Protein AF-A0A962H6H9-F1 (afdb_monomer_lite)

Structure (mmCIF, N/CA/C/O backbone):
data_AF-A0A962H6H9-F1
#
_entry.id   AF-A0A962H6H9-F1
#
loop_
_atom_site.group_PDB
_atom_site.id
_atom_site.type_symbol
_atom_site.label_atom_id
_atom_site.label_alt_id
_atom_site.label_comp_id
_atom_site.label_asym_id
_atom_site.label_entity_id
_atom_site.label_seq_id
_atom_site.pdbx_PDB_ins_code
_atom_site.Cartn_x
_atom_site.Cartn_y
_atom_site.Cartn_z
_atom_site.occupancy
_atom_site.B_iso_or_equiv
_atom_site.auth_seq_id
_atom_site.auth_comp_id
_atom_site.auth_asym_id
_atom_site.auth_atom_id
_atom_site.pdbx_PDB_model_num
ATOM 1 N N . MET A 1 1 ? 36.827 -5.526 18.824 1.00 41.12 1 MET A N 1
ATOM 2 C CA . MET A 1 1 ? 35.607 -5.622 19.657 1.00 41.12 1 MET A CA 1
ATOM 3 C C . MET A 1 1 ? 34.416 -5.767 18.723 1.00 41.12 1 MET A C 1
ATOM 5 O O . MET A 1 1 ? 34.138 -4.833 17.983 1.00 41.12 1 MET A O 1
ATOM 9 N N . ASN A 1 2 ? 33.770 -6.935 18.687 1.00 37.44 2 ASN A N 1
ATOM 10 C CA . ASN A 1 2 ? 32.548 -7.120 17.900 1.00 37.44 2 ASN A CA 1
ATOM 11 C C . ASN A 1 2 ? 31.399 -6.401 18.613 1.00 37.44 2 ASN A C 1
ATOM 13 O O . ASN A 1 2 ? 31.092 -6.732 19.757 1.00 37.44 2 ASN A O 1
ATOM 17 N N . LYS A 1 3 ? 30.784 -5.408 17.956 1.00 34.75 3 LYS A N 1
ATOM 18 C CA . LYS A 1 3 ? 29.517 -4.837 18.429 1.00 34.75 3 LYS A CA 1
ATOM 19 C C . LYS A 1 3 ? 28.479 -5.967 18.500 1.00 34.75 3 LYS A C 1
ATOM 21 O O . LYS A 1 3 ? 28.419 -6.765 17.560 1.00 34.75 3 LYS A O 1
ATOM 26 N N . PRO A 1 4 ? 27.675 -6.057 19.574 1.00 39.84 4 PRO A N 1
ATOM 27 C CA . PRO A 1 4 ? 26.575 -7.008 19.622 1.00 39.84 4 PRO A CA 1
ATOM 28 C C . PRO A 1 4 ? 25.653 -6.739 18.428 1.00 39.84 4 PRO A C 1
ATOM 30 O O . PRO A 1 4 ? 25.222 -5.607 18.212 1.00 39.84 4 PRO A O 1
ATOM 33 N N . ARG A 1 5 ? 25.396 -7.771 17.615 1.00 37.84 5 ARG A N 1
ATOM 34 C CA . ARG A 1 5 ? 24.345 -7.725 16.596 1.00 37.84 5 ARG A CA 1
ATOM 35 C C . ARG A 1 5 ? 23.021 -7.615 17.343 1.00 37.84 5 ARG A C 1
ATOM 37 O O . ARG A 1 5 ? 22.571 -8.596 17.928 1.00 37.84 5 ARG A O 1
ATOM 44 N N . THR A 1 6 ? 22.433 -6.425 17.355 1.00 42.34 6 THR A N 1
ATOM 45 C CA . THR A 1 6 ? 21.065 -6.220 17.827 1.00 42.34 6 THR A CA 1
ATOM 46 C C . THR A 1 6 ? 20.146 -7.074 16.962 1.00 42.34 6 THR A C 1
ATOM 48 O O . THR A 1 6 ? 19.973 -6.804 15.776 1.00 42.34 6 THR A O 1
ATOM 51 N N . VAL A 1 7 ? 19.606 -8.146 17.538 1.00 44.72 7 VAL A N 1
ATOM 52 C CA . VAL A 1 7 ? 18.543 -8.928 16.910 1.00 44.72 7 VAL A CA 1
ATOM 53 C C . VAL A 1 7 ? 17.276 -8.097 17.049 1.00 44.72 7 VAL A C 1
ATOM 55 O O . VAL A 1 7 ? 16.686 -8.034 18.125 1.00 44.72 7 VAL A O 1
ATOM 58 N N . ILE A 1 8 ? 16.902 -7.389 15.986 1.00 53.84 8 ILE A N 1
ATOM 59 C CA . ILE A 1 8 ? 15.641 -6.654 15.947 1.00 53.84 8 ILE A CA 1
ATOM 60 C C . ILE A 1 8 ? 14.535 -7.697 15.776 1.00 53.84 8 ILE A C 1
ATOM 62 O O . ILE A 1 8 ? 14.449 -8.352 14.737 1.00 53.84 8 ILE A O 1
ATOM 66 N N . ALA A 1 9 ? 13.724 -7.894 16.815 1.00 58.50 9 ALA A N 1
ATOM 67 C CA . ALA A 1 9 ? 12.546 -8.744 16.725 1.00 58.50 9 ALA A CA 1
ATOM 68 C C . ALA A 1 9 ? 11.571 -8.134 15.705 1.00 58.50 9 ALA A C 1
ATOM 70 O O . ALA A 1 9 ? 11.173 -6.978 15.842 1.00 58.50 9 ALA A O 1
ATOM 71 N N . LEU A 1 10 ? 11.207 -8.898 14.672 1.00 66.31 10 LEU A N 1
ATOM 72 C CA . LEU A 1 10 ? 10.166 -8.488 13.729 1.00 66.31 10 LEU A CA 1
ATOM 73 C C . LEU A 1 10 ? 8.827 -8.394 14.470 1.00 66.31 10 LEU A C 1
ATOM 75 O O . LEU A 1 10 ? 8.504 -9.245 15.301 1.00 66.31 10 LEU A O 1
ATOM 79 N N . SER A 1 11 ? 8.038 -7.366 14.164 1.00 74.81 11 SER A N 1
ATOM 80 C CA . SER A 1 11 ? 6.719 -7.191 14.759 1.00 74.81 11 SER A CA 1
ATOM 81 C C . SER A 1 11 ? 5.774 -8.298 14.269 1.00 74.81 11 SER A C 1
ATOM 83 O O . SER A 1 11 ? 5.767 -8.662 13.089 1.00 74.81 11 SER A O 1
ATOM 85 N N . ALA A 1 12 ? 4.960 -8.845 15.179 1.00 80.38 12 ALA A N 1
ATOM 86 C CA . ALA A 1 12 ? 3.945 -9.849 14.842 1.00 80.38 12 ALA A CA 1
ATOM 87 C C . ALA A 1 12 ? 3.019 -9.429 13.675 1.00 80.38 12 ALA A C 1
ATOM 89 O O . ALA A 1 12 ? 2.711 -10.282 12.840 1.00 80.38 12 ALA A O 1
ATOM 90 N N . PRO A 1 13 ? 2.626 -8.144 13.535 1.00 81.62 13 PRO A N 1
ATOM 91 C CA . PRO A 1 13 ? 1.792 -7.701 12.419 1.00 81.62 13 PRO A CA 1
ATOM 92 C C . PRO A 1 13 ? 2.484 -7.817 11.062 1.00 81.62 13 PRO A C 1
ATOM 94 O O . PRO A 1 13 ? 1.856 -8.230 10.089 1.00 81.62 13 PRO A O 1
ATOM 97 N N . ALA A 1 14 ? 3.776 -7.489 10.989 1.00 82.06 14 ALA A N 1
ATOM 98 C CA . ALA A 1 14 ? 4.536 -7.592 9.748 1.00 82.06 14 ALA A CA 1
ATOM 99 C C . ALA A 1 14 ? 4.748 -9.049 9.335 1.00 82.06 14 ALA A C 1
ATOM 101 O O . ALA A 1 14 ? 4.589 -9.381 8.163 1.00 82.06 14 ALA A O 1
ATOM 102 N N . LEU A 1 15 ? 5.033 -9.926 10.303 1.00 84.69 15 LEU A N 1
ATOM 103 C CA . LEU A 1 15 ? 5.119 -11.369 10.072 1.00 84.69 15 LEU A CA 1
ATOM 104 C C . LEU A 1 15 ? 3.793 -11.921 9.540 1.00 84.69 15 LEU A C 1
ATOM 106 O O . LEU A 1 15 ? 3.779 -12.569 8.498 1.00 84.69 15 LEU A O 1
ATOM 110 N N . ALA A 1 16 ? 2.673 -11.596 10.191 1.00 86.44 16 ALA A N 1
ATOM 111 C CA . ALA A 1 16 ? 1.353 -12.044 9.756 1.00 86.44 16 ALA A CA 1
ATOM 112 C C . ALA A 1 16 ? 1.000 -11.541 8.345 1.00 86.44 16 ALA A C 1
ATOM 114 O O . ALA A 1 16 ? 0.460 -12.297 7.535 1.00 86.44 16 ALA A O 1
ATOM 115 N N . TYR A 1 17 ? 1.329 -10.285 8.024 1.00 88.56 17 TYR A N 1
ATOM 116 C CA . TYR A 1 17 ? 1.079 -9.723 6.696 1.00 88.56 17 TYR A CA 1
ATOM 117 C C . TYR A 1 17 ? 1.971 -10.364 5.622 1.00 88.56 17 TYR A C 1
ATOM 119 O O . TYR A 1 17 ? 1.494 -10.717 4.544 1.00 88.56 17 TYR A O 1
ATOM 127 N N . ALA A 1 18 ? 3.255 -10.579 5.915 1.00 88.06 18 ALA A N 1
ATOM 128 C CA . ALA A 1 18 ? 4.177 -11.254 5.006 1.00 88.06 18 ALA A CA 1
ATOM 129 C C . ALA A 1 18 ? 3.784 -12.718 4.768 1.00 88.06 18 ALA A C 1
ATOM 131 O O . ALA A 1 18 ? 3.828 -13.187 3.629 1.00 88.06 18 ALA A O 1
ATOM 132 N N . GLU A 1 19 ? 3.349 -13.434 5.808 1.00 88.62 19 GLU A N 1
ATOM 133 C CA . GLU A 1 19 ? 2.796 -14.782 5.675 1.00 88.62 19 GLU A CA 1
ATOM 134 C C . GLU A 1 19 ? 1.533 -14.790 4.817 1.00 88.62 19 GLU A C 1
ATOM 136 O O . GLU A 1 19 ? 1.392 -15.649 3.948 1.00 88.62 19 GLU A O 1
ATOM 141 N N . PHE A 1 20 ? 0.627 -13.828 5.023 1.00 91.06 20 PHE A N 1
ATOM 142 C CA . PHE A 1 20 ? -0.560 -13.682 4.187 1.00 91.06 20 PHE A CA 1
ATOM 143 C C . PHE A 1 20 ? -0.177 -13.521 2.711 1.00 91.06 20 PHE A C 1
ATOM 145 O O . PHE A 1 20 ? -0.675 -14.276 1.875 1.00 91.06 20 PHE A O 1
ATOM 152 N N . LEU A 1 21 ? 0.732 -12.595 2.388 1.00 90.81 21 LEU A N 1
ATOM 153 C CA . LEU A 1 21 ? 1.195 -12.394 1.013 1.00 90.81 21 LEU A CA 1
ATOM 154 C C . LEU A 1 21 ? 1.839 -13.665 0.451 1.00 90.81 21 LEU A C 1
ATOM 156 O O . LEU A 1 21 ? 1.499 -14.082 -0.649 1.00 90.81 21 LEU A O 1
ATOM 160 N N . SER A 1 22 ? 2.701 -14.322 1.227 1.00 89.00 22 SER A N 1
ATOM 161 C CA . SER A 1 22 ? 3.421 -15.526 0.791 1.00 89.00 22 SER A CA 1
ATOM 162 C C . SER A 1 22 ? 2.492 -16.705 0.496 1.00 89.00 22 SER A C 1
ATOM 164 O O . SER A 1 22 ? 2.802 -17.525 -0.357 1.00 89.00 22 SER A O 1
ATOM 166 N N . ARG A 1 23 ? 1.352 -16.806 1.193 1.00 90.56 23 ARG A N 1
ATOM 167 C CA . ARG A 1 23 ? 0.353 -17.866 0.964 1.00 90.56 23 ARG A CA 1
ATOM 168 C C . ARG A 1 23 ? -0.585 -17.574 -0.207 1.00 90.56 23 ARG A C 1
ATOM 170 O O . ARG A 1 23 ? -1.200 -18.502 -0.721 1.00 90.56 23 ARG A O 1
ATOM 177 N N . ASN A 1 24 ? -0.770 -16.302 -0.559 1.00 91.19 24 ASN A N 1
ATOM 178 C CA . ASN A 1 24 ? -1.792 -15.877 -1.521 1.00 91.19 24 ASN A CA 1
ATOM 179 C C . ASN A 1 24 ? -1.221 -15.403 -2.858 1.00 91.19 24 ASN A C 1
ATOM 181 O O . ASN A 1 24 ? -1.968 -15.351 -3.836 1.00 91.19 24 ASN A O 1
ATOM 185 N N . LEU A 1 25 ? 0.065 -15.063 -2.916 1.00 89.50 25 LEU A N 1
ATOM 186 C CA . LEU A 1 25 ? 0.797 -14.868 -4.161 1.00 89.50 25 LEU A CA 1
ATOM 187 C C . LEU A 1 25 ? 1.286 -16.228 -4.689 1.00 89.50 25 LEU A C 1
ATOM 189 O O . LEU A 1 25 ? 1.482 -17.164 -3.921 1.00 89.50 25 LEU A O 1
ATOM 193 N N . ASP A 1 26 ? 1.394 -16.353 -6.008 1.00 86.56 26 ASP A N 1
ATOM 194 C CA . ASP A 1 26 ? 1.841 -17.580 -6.686 1.00 86.56 26 ASP A CA 1
ATOM 195 C C . ASP A 1 26 ? 3.376 -17.651 -6.790 1.00 86.56 26 ASP A C 1
ATOM 197 O O . ASP A 1 26 ? 4.090 -16.763 -6.313 1.00 86.56 26 ASP A O 1
ATOM 201 N N . GLU A 1 27 ? 3.895 -18.709 -7.422 1.00 81.50 27 GLU A N 1
ATOM 202 C CA . GLU A 1 27 ? 5.335 -18.926 -7.592 1.00 81.50 27 GLU A CA 1
ATOM 203 C C . GLU A 1 27 ? 6.064 -17.816 -8.365 1.00 81.50 27 GLU A C 1
ATOM 205 O O . GLU A 1 27 ? 7.293 -17.757 -8.307 1.00 81.50 27 GLU A O 1
ATOM 210 N N . HIS A 1 28 ? 5.343 -16.914 -9.042 1.00 82.50 28 HIS A N 1
ATOM 211 C CA . HIS A 1 28 ? 5.921 -15.782 -9.766 1.00 82.50 28 HIS A CA 1
ATOM 212 C C . HIS A 1 28 ? 6.231 -14.584 -8.864 1.00 82.50 28 HIS A C 1
ATOM 214 O O . HIS A 1 28 ? 6.833 -13.611 -9.318 1.00 82.50 28 HIS A O 1
ATOM 220 N N . CYS A 1 29 ? 5.881 -14.646 -7.580 1.00 84.69 29 CYS A N 1
ATOM 221 C CA . CYS A 1 29 ? 6.170 -13.604 -6.605 1.00 84.69 29 CYS A CA 1
ATOM 222 C C . CYS A 1 29 ? 7.101 -14.114 -5.500 1.00 84.69 29 CYS A C 1
ATOM 224 O O . CYS A 1 29 ? 6.902 -15.182 -4.927 1.00 84.69 29 CYS A O 1
ATOM 226 N N . ARG A 1 30 ? 8.088 -13.302 -5.116 1.00 86.50 30 ARG A N 1
ATOM 227 C CA . ARG A 1 30 ? 8.903 -13.523 -3.914 1.00 86.50 30 ARG A CA 1
ATOM 228 C C . ARG A 1 30 ? 8.632 -12.433 -2.895 1.00 86.50 30 ARG A C 1
ATOM 230 O O . ARG A 1 30 ? 8.843 -11.258 -3.183 1.00 86.50 30 ARG A O 1
ATOM 237 N N . VAL A 1 31 ? 8.215 -12.839 -1.701 1.00 86.94 31 VAL A N 1
ATOM 238 C CA . VAL A 1 31 ? 7.987 -11.952 -0.555 1.00 86.94 31 VAL A CA 1
ATOM 239 C C . VAL A 1 31 ? 9.238 -11.929 0.316 1.00 86.94 31 VAL A C 1
ATOM 241 O O . VAL A 1 31 ? 9.765 -12.980 0.682 1.00 86.94 31 VAL A O 1
ATOM 244 N N . ARG A 1 32 ? 9.725 -10.736 0.658 1.00 85.62 32 ARG A N 1
ATOM 245 C CA . ARG A 1 32 ? 10.859 -10.554 1.570 1.00 85.62 32 ARG A CA 1
ATOM 246 C C . ARG A 1 32 ? 10.546 -9.530 2.640 1.00 85.62 32 ARG A C 1
ATOM 248 O O . ARG A 1 32 ? 10.145 -8.417 2.329 1.00 85.62 32 ARG A O 1
ATOM 255 N N . LEU A 1 33 ? 10.790 -9.921 3.884 1.00 82.62 33 LEU A N 1
ATOM 256 C CA . LEU A 1 33 ? 10.805 -9.029 5.035 1.00 82.62 33 LEU A CA 1
ATOM 257 C C . LEU A 1 33 ? 12.184 -8.385 5.138 1.00 82.62 33 LEU A C 1
ATOM 259 O O . LEU A 1 33 ? 13.184 -9.095 5.259 1.00 82.62 33 LEU A O 1
ATOM 263 N N . ASN A 1 34 ? 12.226 -7.061 5.136 1.00 78.12 34 ASN A N 1
ATOM 264 C CA . ASN A 1 34 ? 13.421 -6.310 5.471 1.00 78.12 34 ASN A CA 1
ATOM 265 C C . ASN A 1 34 ? 13.329 -5.849 6.925 1.00 78.12 34 ASN A C 1
ATOM 267 O O . ASN A 1 34 ? 12.329 -5.273 7.355 1.00 78.12 34 ASN A O 1
ATOM 271 N N . SER A 1 35 ? 14.374 -6.136 7.705 1.00 61.47 35 SER A N 1
ATOM 272 C CA . SER A 1 35 ? 14.472 -5.589 9.056 1.00 61.47 35 SER A CA 1
ATOM 273 C C . SER A 1 35 ? 14.564 -4.066 8.977 1.00 61.47 35 SER A C 1
ATOM 275 O O . SER A 1 35 ? 15.321 -3.563 8.142 1.00 61.47 35 SER A O 1
ATOM 277 N N . PRO A 1 36 ? 13.857 -3.340 9.857 1.00 60.22 36 PRO A N 1
ATOM 278 C CA . PRO A 1 36 ? 13.992 -1.898 9.911 1.00 60.22 36 PRO A CA 1
ATOM 279 C C . PRO A 1 36 ? 15.442 -1.503 10.166 1.00 60.22 36 PRO A C 1
ATOM 281 O O . PRO A 1 36 ? 16.174 -2.175 10.904 1.00 60.22 36 PRO A O 1
ATOM 284 N N . GLY A 1 37 ? 15.846 -0.378 9.577 1.00 56.62 37 GLY A N 1
ATOM 285 C CA . GLY A 1 37 ? 17.065 0.303 9.994 1.00 56.62 37 GLY A CA 1
ATOM 286 C C . GLY A 1 37 ? 17.008 0.661 11.489 1.00 56.62 37 GLY A C 1
ATOM 287 O O . GLY A 1 37 ? 15.926 0.700 12.078 1.00 56.62 37 GLY A O 1
ATOM 288 N N . PRO A 1 38 ? 18.156 0.955 12.123 1.00 48.81 38 PRO A N 1
ATOM 289 C CA . PRO A 1 38 ? 18.230 1.247 13.560 1.00 48.81 38 PRO A CA 1
ATOM 290 C C . PRO A 1 38 ? 17.306 2.391 14.024 1.00 48.81 38 PRO A C 1
ATOM 292 O O . PRO A 1 38 ? 16.915 2.399 15.187 1.00 48.81 38 PRO A O 1
ATOM 295 N N . ASP A 1 39 ? 16.899 3.285 13.116 1.00 53.91 39 ASP A N 1
ATOM 296 C CA . ASP A 1 39 ? 16.030 4.439 13.391 1.00 53.91 39 ASP A CA 1
ATOM 297 C C . ASP A 1 39 ? 14.559 4.239 12.953 1.00 53.91 39 ASP A C 1
ATOM 299 O O . ASP A 1 39 ? 13.752 5.160 13.053 1.00 53.91 39 ASP A O 1
ATOM 303 N N . GLN A 1 40 ? 14.186 3.051 12.456 1.00 56.69 40 GLN A N 1
ATOM 304 C CA . GLN A 1 40 ? 12.859 2.761 11.880 1.00 56.69 40 GLN A CA 1
ATOM 305 C C . GLN A 1 40 ? 12.112 1.641 12.619 1.00 56.69 40 GLN A C 1
ATOM 307 O O . GLN A 1 40 ? 11.292 0.949 12.028 1.00 56.69 40 GLN A O 1
ATOM 312 N N . ALA A 1 41 ? 12.374 1.449 13.915 1.00 52.72 41 ALA A N 1
ATOM 313 C CA . ALA A 1 41 ? 11.899 0.296 14.695 1.00 52.72 41 ALA A CA 1
ATOM 314 C C . ALA A 1 41 ? 10.374 0.025 14.648 1.00 52.72 41 ALA A C 1
ATOM 316 O O . ALA A 1 41 ? 9.946 -1.077 14.985 1.00 52.72 41 ALA A O 1
ATOM 317 N N . GLU A 1 42 ? 9.558 0.995 14.225 1.00 59.62 42 GLU A N 1
ATOM 318 C CA . GLU A 1 42 ? 8.097 0.875 14.119 1.00 59.62 42 GLU A CA 1
ATOM 319 C C . GLU A 1 42 ? 7.566 0.550 12.711 1.00 59.62 42 GLU A C 1
ATOM 321 O O . GLU A 1 42 ? 6.371 0.278 12.569 1.00 59.62 42 GLU A O 1
ATOM 326 N N . VAL A 1 43 ? 8.416 0.571 11.678 1.00 64.81 43 VAL A N 1
ATOM 327 C CA . VAL A 1 43 ? 8.021 0.338 10.281 1.00 64.81 43 VAL A CA 1
ATOM 328 C C . VAL A 1 43 ? 8.786 -0.857 9.740 1.00 64.81 43 VAL A C 1
ATOM 330 O O . VAL A 1 43 ? 10.009 -0.852 9.720 1.00 64.81 43 VAL A O 1
ATOM 333 N N . ILE A 1 44 ? 8.076 -1.898 9.315 1.00 76.06 44 ILE A N 1
ATOM 334 C CA . ILE A 1 44 ? 8.701 -3.070 8.692 1.00 76.06 44 ILE A CA 1
ATOM 335 C C . ILE A 1 44 ? 8.319 -3.111 7.227 1.00 76.06 44 ILE A C 1
ATOM 337 O O . ILE A 1 44 ? 7.131 -3.135 6.896 1.00 76.06 44 ILE A O 1
ATOM 341 N N . ASP A 1 45 ? 9.336 -3.177 6.378 1.00 80.56 45 ASP A N 1
ATOM 342 C CA . ASP A 1 45 ? 9.152 -3.185 4.939 1.00 80.56 45 ASP A CA 1
ATOM 343 C C . ASP A 1 45 ? 9.049 -4.621 4.429 1.00 80.56 45 ASP A C 1
ATOM 345 O O . ASP A 1 45 ? 9.875 -5.490 4.729 1.00 80.56 45 ASP A O 1
ATOM 349 N N . ILE A 1 46 ? 8.012 -4.876 3.640 1.00 78.06 46 ILE A N 1
ATOM 350 C CA . ILE A 1 46 ? 7.834 -6.114 2.894 1.00 78.06 46 ILE A CA 1
ATOM 351 C C . ILE A 1 46 ? 7.937 -5.777 1.418 1.00 78.06 46 ILE A C 1
ATOM 353 O O . ILE A 1 46 ? 7.107 -5.043 0.881 1.00 78.06 46 ILE A O 1
ATOM 357 N N . HIS A 1 47 ? 8.923 -6.347 0.742 1.00 83.81 47 HIS A N 1
ATOM 358 C CA . HIS A 1 47 ? 9.059 -6.195 -0.698 1.00 83.81 47 HIS A CA 1
ATOM 359 C C . HIS A 1 47 ? 8.570 -7.442 -1.407 1.00 83.81 47 HIS A C 1
ATOM 361 O O . HIS A 1 47 ? 8.859 -8.573 -1.006 1.00 83.81 47 HIS A O 1
ATOM 367 N N . VAL A 1 48 ? 7.833 -7.212 -2.484 1.00 78.06 48 VAL A N 1
ATOM 368 C CA . VAL A 1 48 ? 7.371 -8.247 -3.396 1.00 78.06 48 VAL A CA 1
ATOM 369 C C . VAL A 1 48 ? 8.114 -8.039 -4.702 1.00 78.06 48 VAL A C 1
ATOM 371 O O . VAL A 1 48 ? 8.021 -6.964 -5.292 1.00 78.06 48 VAL A O 1
ATOM 374 N N . ALA A 1 49 ? 8.863 -9.043 -5.139 1.00 79.94 49 ALA A N 1
ATOM 375 C CA . ALA A 1 49 ? 9.598 -9.032 -6.401 1.00 79.94 49 ALA A CA 1
ATOM 376 C C . ALA A 1 49 ? 9.087 -10.131 -7.335 1.00 79.94 49 ALA A C 1
ATOM 378 O O . ALA A 1 49 ? 8.562 -11.142 -6.863 1.00 79.94 49 ALA A O 1
ATOM 379 N N . SER A 1 50 ? 9.282 -9.959 -8.643 1.00 76.44 50 SER A N 1
ATOM 380 C CA . SER A 1 50 ? 9.085 -11.060 -9.594 1.00 76.44 50 SER A CA 1
ATOM 381 C C . SER A 1 50 ? 10.094 -12.182 -9.312 1.00 76.44 50 SER A C 1
ATOM 383 O O . SER A 1 50 ? 11.281 -11.927 -9.101 1.00 76.44 50 SER A O 1
ATOM 385 N N . ALA A 1 51 ? 9.627 -13.429 -9.266 1.00 70.06 51 ALA A N 1
ATOM 386 C CA . ALA A 1 51 ? 10.420 -14.584 -8.850 1.00 70.06 51 ALA A CA 1
ATOM 387 C C . ALA A 1 51 ? 11.523 -14.978 -9.836 1.00 70.06 51 ALA A C 1
ATOM 389 O O . ALA A 1 51 ? 12.471 -15.663 -9.440 1.00 70.06 51 ALA A O 1
ATOM 390 N N . GLU A 1 52 ? 11.408 -14.541 -11.089 1.00 64.38 52 GLU A N 1
ATOM 391 C CA . GLU A 1 52 ? 12.391 -14.794 -12.145 1.00 64.38 52 GLU A CA 1
ATOM 392 C C . GLU A 1 52 ? 13.644 -13.923 -12.010 1.00 64.38 52 GLU A C 1
ATOM 394 O O . GLU A 1 52 ? 14.646 -14.170 -12.680 1.00 64.38 52 GLU A O 1
ATOM 399 N N . VAL A 1 53 ? 13.612 -12.912 -11.135 1.00 64.62 53 VAL A N 1
ATOM 400 C CA . VAL A 1 53 ? 14.661 -11.900 -11.054 1.00 64.62 53 VAL A CA 1
ATOM 401 C C . VAL A 1 53 ? 15.248 -11.803 -9.650 1.00 64.62 53 VAL A C 1
ATOM 403 O O . VAL A 1 53 ? 14.645 -12.218 -8.655 1.00 64.62 53 VAL A O 1
ATOM 406 N N . ASP A 1 54 ? 16.475 -11.286 -9.564 1.00 64.31 54 ASP A N 1
ATOM 407 C CA . ASP A 1 54 ? 17.067 -10.974 -8.272 1.00 64.31 54 ASP A CA 1
ATOM 408 C C . ASP A 1 54 ? 16.170 -9.978 -7.525 1.00 64.31 54 ASP A C 1
ATOM 410 O O . ASP A 1 54 ? 15.561 -9.073 -8.079 1.00 64.31 54 ASP A O 1
ATOM 414 N N . SER A 1 55 ? 16.115 -10.158 -6.223 1.00 66.19 55 SER A N 1
ATOM 415 C CA . SER A 1 55 ? 15.429 -9.354 -5.216 1.00 66.19 55 SER A CA 1
ATOM 416 C C . SER A 1 55 ? 15.863 -7.895 -5.081 1.00 66.19 55 SER A C 1
ATOM 418 O O . SER A 1 55 ? 15.469 -7.226 -4.120 1.00 66.19 55 SER A O 1
ATOM 420 N N . SER A 1 56 ? 16.701 -7.415 -5.994 1.00 71.31 56 SER A N 1
ATOM 421 C CA . SER A 1 56 ? 17.165 -6.038 -6.008 1.00 71.31 56 SER A CA 1
ATOM 422 C C . SER A 1 56 ? 15.976 -5.072 -6.146 1.00 71.31 56 SER A C 1
ATOM 424 O O . SER A 1 56 ? 14.985 -5.416 -6.800 1.00 71.31 56 SER A O 1
ATOM 426 N N . PRO A 1 57 ? 16.062 -3.851 -5.589 1.00 72.19 57 PRO A N 1
ATOM 427 C CA . PRO A 1 57 ? 14.970 -2.873 -5.622 1.00 72.19 57 PRO A CA 1
ATOM 428 C C . PRO A 1 57 ? 14.389 -2.589 -7.008 1.00 72.19 57 PRO A C 1
ATOM 430 O O . PRO A 1 57 ? 13.187 -2.381 -7.137 1.00 72.19 57 PRO A O 1
ATOM 433 N N . GLN A 1 58 ? 15.208 -2.688 -8.059 1.00 70.75 58 GLN A N 1
ATOM 434 C CA . GLN A 1 58 ? 14.785 -2.545 -9.456 1.00 70.75 58 GLN A CA 1
ATOM 435 C C . GLN A 1 58 ? 13.866 -3.660 -9.998 1.00 70.75 58 GLN A C 1
ATOM 437 O O . GLN A 1 58 ? 13.545 -3.665 -11.187 1.00 70.75 58 GLN A O 1
ATOM 442 N N . HIS A 1 59 ? 13.510 -4.650 -9.180 1.00 76.69 59 HIS A N 1
ATOM 443 C CA . HIS A 1 59 ? 12.634 -5.769 -9.543 1.00 76.69 59 HIS A CA 1
ATOM 444 C C . HIS A 1 59 ? 11.429 -5.892 -8.611 1.00 76.69 59 HIS A C 1
ATOM 446 O O . HIS A 1 59 ? 10.638 -6.832 -8.725 1.00 76.69 59 HIS A O 1
ATOM 452 N N . TRP A 1 60 ? 11.274 -4.944 -7.687 1.00 84.50 60 TRP A N 1
ATOM 453 C CA . TRP A 1 60 ? 10.118 -4.893 -6.812 1.00 84.50 60 TRP A CA 1
ATOM 454 C C . TRP A 1 60 ? 8.870 -4.508 -7.601 1.00 84.50 60 TRP A C 1
ATOM 456 O O . TRP A 1 60 ? 8.791 -3.443 -8.209 1.00 84.50 60 TRP A O 1
ATOM 466 N N . VAL A 1 61 ? 7.870 -5.376 -7.539 1.00 85.62 61 VAL A N 1
ATOM 467 C CA . VAL A 1 61 ? 6.524 -5.134 -8.064 1.00 85.62 61 VAL A CA 1
ATOM 468 C C . VAL A 1 61 ? 5.635 -4.473 -7.016 1.00 85.62 61 VAL A C 1
ATOM 470 O O . VAL A 1 61 ? 4.673 -3.788 -7.364 1.00 85.62 61 VAL A O 1
ATOM 473 N N . GLY A 1 62 ? 5.985 -4.617 -5.734 1.00 89.31 62 GLY A N 1
ATOM 474 C CA . GLY A 1 62 ? 5.287 -3.994 -4.621 1.00 89.31 62 GLY A CA 1
ATOM 475 C C . GLY A 1 62 ? 6.167 -3.774 -3.400 1.00 89.31 62 GLY A C 1
ATOM 476 O O . GLY A 1 62 ? 7.139 -4.493 -3.173 1.00 89.31 62 GLY A O 1
ATOM 477 N N . THR A 1 63 ? 5.793 -2.780 -2.603 1.00 90.50 63 THR A N 1
ATOM 478 C CA . THR A 1 63 ? 6.367 -2.514 -1.286 1.00 90.50 63 THR A CA 1
ATOM 479 C C . THR A 1 63 ? 5.244 -2.269 -0.284 1.00 90.50 63 THR A C 1
ATOM 481 O O . THR A 1 63 ? 4.273 -1.569 -0.589 1.00 90.50 63 THR A O 1
ATOM 484 N N . VAL A 1 64 ? 5.357 -2.863 0.900 1.00 91.06 64 VAL A N 1
ATOM 485 C CA . VAL A 1 64 ? 4.406 -2.713 2.001 1.00 91.06 64 VAL A CA 1
ATOM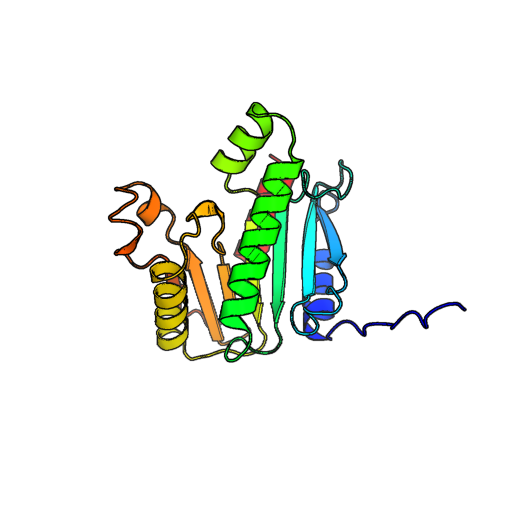 486 C C . VAL A 1 64 ? 5.152 -2.211 3.219 1.00 91.06 64 VAL A C 1
ATOM 488 O O . VAL A 1 64 ? 6.030 -2.903 3.715 1.00 91.06 64 VAL A O 1
ATOM 491 N N . HIS A 1 65 ? 4.774 -1.044 3.721 1.00 91.06 65 HIS A N 1
ATOM 492 C CA . HIS A 1 65 ? 5.254 -0.538 5.001 1.00 91.06 65 HIS A CA 1
ATOM 493 C C . HIS A 1 65 ? 4.222 -0.928 6.054 1.00 91.06 65 HIS A C 1
ATOM 495 O O . HIS A 1 65 ? 3.058 -0.528 5.964 1.00 91.06 65 HIS A O 1
ATOM 501 N N . VAL A 1 66 ? 4.624 -1.756 7.015 1.00 88.81 66 VAL A N 1
ATOM 502 C CA . VAL A 1 66 ? 3.751 -2.255 8.080 1.00 88.81 66 VAL A CA 1
ATOM 503 C C . VAL A 1 66 ? 4.012 -1.486 9.364 1.00 88.81 66 VAL A C 1
ATOM 505 O O . VAL A 1 66 ? 5.119 -1.519 9.896 1.00 88.81 66 VAL A O 1
ATOM 508 N N . CYS A 1 67 ? 2.963 -0.855 9.886 1.00 87.94 67 CYS A N 1
ATOM 509 C CA . CYS A 1 67 ? 2.961 -0.151 11.163 1.00 87.94 67 CYS A CA 1
ATOM 510 C C . CYS A 1 67 ? 1.992 -0.822 12.147 1.00 87.94 67 CYS A C 1
ATOM 512 O O . CYS A 1 67 ? 0.967 -1.381 11.760 1.00 87.94 67 CYS A O 1
ATOM 514 N N . SER A 1 68 ? 2.255 -0.736 13.448 1.00 83.81 68 SER A N 1
ATOM 515 C CA . SER A 1 68 ? 1.278 -1.151 14.469 1.00 83.81 68 SER A CA 1
ATOM 516 C C . SER A 1 68 ? 0.128 -0.137 14.598 1.00 83.81 68 SER A C 1
ATOM 518 O O . SER A 1 68 ? -1.046 -0.512 14.652 1.00 83.81 68 SER A O 1
ATOM 520 N N . ALA A 1 69 ? 0.451 1.160 14.588 1.00 87.12 69 ALA A N 1
ATOM 521 C CA . ALA A 1 69 ? -0.511 2.251 14.716 1.00 87.12 69 ALA A CA 1
ATOM 522 C C . ALA A 1 69 ? -0.138 3.464 13.847 1.00 87.12 69 ALA A C 1
ATOM 524 O O . ALA A 1 69 ? 0.970 3.987 13.941 1.00 87.12 69 ALA A O 1
ATOM 525 N N . LEU A 1 70 ? -1.078 3.972 13.039 1.00 86.25 70 LEU A N 1
ATOM 526 C CA . LEU A 1 70 ? -0.814 5.135 12.171 1.00 86.25 70 LEU A CA 1
ATOM 527 C C . LEU A 1 70 ? -0.754 6.477 12.906 1.00 86.25 70 LEU A C 1
ATOM 529 O O . LEU A 1 70 ? -0.158 7.413 12.389 1.00 86.25 70 LEU A O 1
ATOM 533 N N . SER A 1 71 ? -1.367 6.613 14.082 1.00 82.75 71 SER A N 1
ATOM 534 C CA . SER A 1 71 ? -1.520 7.916 14.748 1.00 82.75 71 SER A CA 1
ATOM 535 C C . SER A 1 71 ? -0.191 8.619 15.054 1.00 82.75 71 SER A C 1
ATOM 537 O O . SER A 1 71 ? -0.126 9.841 14.943 1.00 82.75 71 SER A O 1
ATOM 539 N N . ALA A 1 72 ? 0.856 7.867 15.404 1.00 74.75 72 ALA A N 1
ATOM 540 C CA . ALA A 1 72 ? 2.203 8.393 15.646 1.00 74.75 72 ALA A CA 1
ATOM 541 C C . ALA A 1 72 ? 3.149 8.190 14.448 1.00 74.75 72 ALA A C 1
ATOM 543 O O . ALA A 1 72 ? 4.027 9.017 14.206 1.00 74.75 72 ALA A O 1
ATOM 544 N N . ALA A 1 73 ? 2.943 7.123 13.669 1.00 82.62 73 ALA A N 1
ATOM 545 C CA . ALA A 1 73 ? 3.872 6.699 12.626 1.00 82.62 73 ALA A CA 1
ATOM 546 C C . ALA A 1 73 ? 3.530 7.207 11.215 1.00 82.62 73 ALA A C 1
ATOM 548 O O . ALA A 1 73 ? 4.312 6.969 10.299 1.00 82.62 73 ALA A O 1
ATOM 549 N N . LEU A 1 74 ? 2.407 7.912 11.002 1.00 88.19 74 LEU A N 1
ATOM 550 C CA . LEU A 1 74 ? 1.951 8.282 9.654 1.00 88.19 74 LEU A CA 1
ATOM 551 C C . LEU A 1 74 ? 3.000 9.067 8.858 1.00 88.19 74 LEU A C 1
ATOM 553 O O . LEU A 1 74 ? 3.423 8.605 7.805 1.00 88.19 74 LEU A O 1
ATOM 557 N N . SER A 1 75 ? 3.426 10.240 9.335 1.00 87.25 75 SER A N 1
ATOM 558 C CA . SER A 1 75 ? 4.385 11.073 8.591 1.00 87.25 75 SER A CA 1
ATOM 559 C C . SER A 1 75 ? 5.730 10.364 8.361 1.00 87.25 75 SER A C 1
ATOM 561 O O . SER A 1 75 ? 6.196 10.374 7.220 1.00 87.25 75 SER A O 1
ATOM 563 N N . PRO A 1 76 ? 6.346 9.711 9.371 1.00 85.19 76 PRO A N 1
ATOM 564 C CA . PRO A 1 76 ? 7.534 8.886 9.149 1.00 85.19 76 PRO A CA 1
ATOM 565 C C . PRO A 1 76 ? 7.326 7.779 8.107 1.00 85.19 76 PRO A C 1
ATOM 567 O O . PRO A 1 76 ? 8.166 7.614 7.225 1.00 85.19 76 PRO A O 1
ATOM 570 N N . ALA A 1 77 ? 6.203 7.059 8.157 1.00 86.31 77 ALA A N 1
ATOM 571 C CA . ALA A 1 77 ? 5.919 5.962 7.236 1.00 86.31 77 ALA A CA 1
ATOM 572 C C . ALA A 1 77 ? 5.678 6.452 5.800 1.00 86.31 77 ALA A C 1
ATOM 574 O O . ALA A 1 77 ? 6.195 5.858 4.856 1.00 86.31 77 ALA A O 1
ATOM 575 N N . LEU A 1 78 ? 4.950 7.561 5.617 1.00 88.88 78 LEU A N 1
ATOM 576 C CA . LEU A 1 78 ? 4.740 8.173 4.300 1.00 88.88 78 LEU A CA 1
ATOM 577 C C . LEU A 1 78 ? 6.060 8.636 3.671 1.00 88.88 78 LEU A C 1
ATOM 579 O O . LEU A 1 78 ? 6.263 8.440 2.471 1.00 88.88 78 LEU A O 1
ATOM 583 N N . ARG A 1 79 ? 6.964 9.211 4.474 1.00 86.62 79 ARG A N 1
ATOM 584 C CA . ARG A 1 79 ? 8.291 9.637 4.017 1.00 86.62 79 ARG A CA 1
ATOM 585 C C . ARG A 1 79 ? 9.171 8.448 3.650 1.00 86.62 79 ARG A C 1
ATOM 587 O O . ARG A 1 79 ? 9.716 8.422 2.552 1.00 86.62 79 ARG A O 1
ATOM 594 N N . SER A 1 80 ? 9.244 7.454 4.532 1.00 83.81 80 SER A N 1
ATOM 595 C CA . SER A 1 80 ? 10.008 6.222 4.322 1.00 83.81 80 SER A CA 1
ATOM 596 C C . SER A 1 80 ? 9.574 5.503 3.036 1.00 83.81 80 SER A C 1
ATOM 598 O O . SER A 1 80 ? 10.408 5.144 2.209 1.00 83.81 80 SER A O 1
ATOM 600 N N . LEU A 1 81 ? 8.266 5.406 2.785 1.00 85.62 81 LEU A N 1
ATOM 601 C CA . LEU A 1 81 ? 7.716 4.825 1.557 1.00 85.62 81 LEU A CA 1
ATOM 602 C C . LEU A 1 81 ? 8.092 5.626 0.297 1.00 85.62 81 LEU A C 1
ATOM 604 O O . LEU A 1 81 ? 8.411 5.053 -0.753 1.00 85.62 81 LEU A O 1
ATOM 608 N N . ALA A 1 82 ? 8.061 6.958 0.387 1.00 84.06 82 ALA A N 1
ATOM 609 C CA . ALA A 1 82 ? 8.449 7.840 -0.709 1.00 84.06 82 ALA A CA 1
ATOM 610 C C . ALA A 1 82 ? 9.954 7.755 -1.021 1.00 84.06 82 ALA A C 1
ATOM 612 O O . ALA A 1 82 ? 10.339 7.795 -2.193 1.00 84.06 82 ALA A O 1
ATOM 613 N N . GLU A 1 83 ? 10.792 7.623 0.008 1.00 83.44 83 GLU A N 1
ATOM 614 C CA . GLU A 1 83 ? 12.238 7.404 -0.099 1.00 83.44 83 GLU A CA 1
ATOM 615 C C . GLU A 1 83 ? 12.542 6.041 -0.725 1.00 83.44 83 GLU A C 1
ATOM 617 O O . GLU A 1 83 ? 13.205 5.996 -1.759 1.00 83.44 83 GLU A O 1
ATOM 622 N N . ALA A 1 84 ? 11.947 4.957 -0.218 1.00 80.00 84 ALA A N 1
ATOM 623 C CA . ALA A 1 84 ? 12.109 3.613 -0.778 1.00 80.00 84 ALA A CA 1
ATOM 624 C C . ALA A 1 84 ? 11.722 3.554 -2.266 1.00 80.00 84 ALA A C 1
ATOM 626 O O . ALA A 1 84 ? 12.409 2.938 -3.081 1.00 80.00 84 ALA A O 1
ATOM 627 N N . THR A 1 85 ? 10.647 4.251 -2.650 1.00 79.44 85 THR A N 1
ATOM 628 C CA . THR A 1 85 ? 10.228 4.364 -4.056 1.00 79.44 85 THR A CA 1
ATOM 629 C C . THR A 1 85 ? 11.263 5.115 -4.893 1.00 79.44 85 THR A C 1
ATOM 631 O O . THR A 1 85 ? 11.577 4.708 -6.011 1.00 79.44 85 THR A O 1
ATOM 634 N N . ARG A 1 86 ? 11.803 6.221 -4.373 1.00 79.69 86 ARG A N 1
ATOM 635 C CA . ARG A 1 86 ? 12.825 7.019 -5.060 1.00 79.69 86 ARG A CA 1
ATOM 636 C C . ARG A 1 86 ? 14.106 6.216 -5.267 1.00 79.69 86 ARG A C 1
ATOM 638 O O . ARG A 1 86 ? 14.653 6.244 -6.367 1.00 79.69 86 ARG A O 1
ATOM 645 N N . ASP A 1 87 ? 14.532 5.480 -4.250 1.00 78.69 87 ASP A N 1
ATOM 646 C CA . ASP A 1 87 ? 15.735 4.656 -4.292 1.00 78.69 87 ASP A CA 1
ATOM 647 C C . ASP A 1 87 ? 15.573 3.483 -5.260 1.00 78.69 87 ASP A C 1
ATOM 649 O O . ASP A 1 87 ? 16.475 3.220 -6.056 1.00 78.69 87 ASP A O 1
ATOM 653 N N . ALA A 1 88 ? 14.406 2.831 -5.274 1.00 74.75 88 ALA A N 1
ATOM 654 C CA . ALA A 1 88 ? 14.102 1.776 -6.240 1.00 74.75 88 ALA A CA 1
ATOM 655 C C . ALA A 1 88 ? 14.136 2.295 -7.690 1.00 74.75 88 ALA A C 1
ATOM 657 O O . ALA A 1 88 ? 14.725 1.658 -8.564 1.00 74.75 88 ALA A O 1
ATOM 658 N N . VAL A 1 89 ? 13.580 3.487 -7.943 1.00 74.94 89 VAL A N 1
ATOM 659 C CA . VAL A 1 89 ? 13.635 4.134 -9.266 1.00 74.94 89 VAL A CA 1
ATOM 660 C C . VAL A 1 89 ? 15.067 4.519 -9.647 1.00 74.94 89 VAL A C 1
ATOM 662 O O . VAL A 1 89 ? 15.462 4.311 -10.793 1.00 74.94 89 VAL A O 1
ATOM 665 N N . ALA A 1 90 ? 15.864 5.043 -8.713 1.00 76.38 90 ALA A N 1
ATOM 666 C CA . ALA A 1 90 ? 17.264 5.381 -8.968 1.00 76.38 90 ALA A CA 1
ATOM 667 C C . ALA A 1 90 ? 18.103 4.134 -9.305 1.00 76.38 90 ALA A C 1
ATOM 669 O O . ALA A 1 90 ? 18.965 4.177 -10.182 1.00 76.38 90 ALA A O 1
ATOM 670 N N . GLN A 1 91 ? 17.817 3.006 -8.650 1.00 73.38 91 GLN A N 1
ATOM 671 C CA . GLN A 1 91 ? 18.509 1.732 -8.860 1.00 73.38 91 GLN A CA 1
ATOM 672 C C . GLN A 1 91 ? 18.052 0.976 -10.116 1.00 73.38 91 GLN A C 1
ATOM 674 O O . GLN A 1 91 ? 18.786 0.121 -10.607 1.00 73.38 91 GLN A O 1
ATOM 679 N N . ALA A 1 92 ? 16.903 1.325 -10.710 1.00 66.62 92 ALA A N 1
ATOM 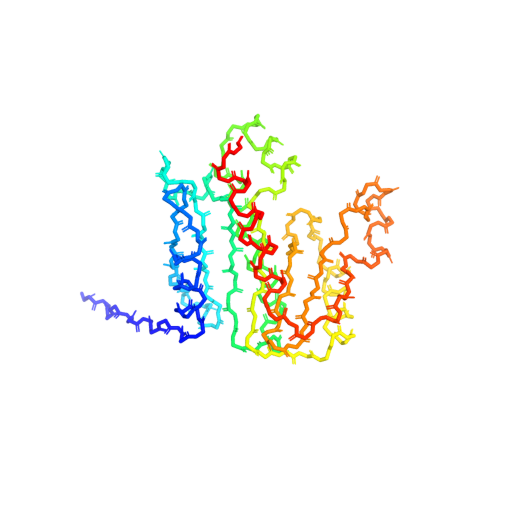680 C CA . ALA A 1 92 ? 16.479 0.781 -12.006 1.00 66.62 92 ALA A CA 1
ATOM 681 C C . ALA A 1 92 ? 17.451 1.109 -13.161 1.00 66.62 92 ALA A C 1
ATOM 683 O O . ALA A 1 92 ? 17.378 0.496 -14.234 1.00 66.62 92 ALA A O 1
ATOM 684 N N . GLY A 1 93 ? 18.400 2.024 -12.930 1.00 64.06 93 GLY A N 1
ATOM 685 C CA . GLY A 1 93 ? 19.566 2.253 -13.772 1.00 64.06 93 GLY A CA 1
ATOM 686 C C . GLY A 1 93 ? 19.233 3.011 -15.054 1.00 64.06 93 GLY A C 1
ATOM 687 O O . GLY A 1 93 ? 19.434 4.219 -15.129 1.00 64.06 93 GLY A O 1
ATOM 688 N N . SER A 1 94 ? 18.760 2.306 -16.089 1.00 57.91 94 SER A N 1
ATOM 689 C CA . SER A 1 94 ? 18.601 2.885 -17.434 1.00 57.91 94 SER A CA 1
ATOM 690 C C . SER A 1 94 ? 17.396 3.837 -17.531 1.00 57.91 94 SER A C 1
ATOM 692 O O . SER A 1 94 ? 16.340 3.490 -16.9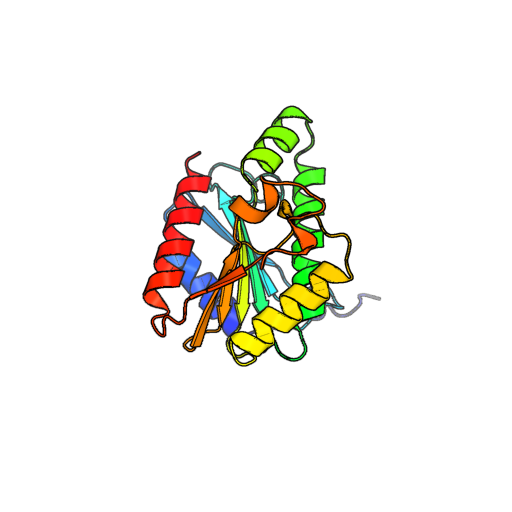93 1.00 57.91 94 SER A O 1
ATOM 694 N N . PRO A 1 95 ? 17.484 4.946 -18.294 1.00 57.47 95 PRO A N 1
ATOM 695 C CA . PRO A 1 95 ? 16.379 5.888 -18.503 1.00 57.47 95 PRO A CA 1
ATOM 696 C C . PRO A 1 95 ? 15.110 5.236 -19.055 1.00 57.47 95 PRO A C 1
ATOM 698 O O . PRO A 1 95 ? 14.017 5.609 -18.646 1.00 57.47 95 PRO A O 1
ATOM 701 N N . ASP A 1 96 ? 15.242 4.225 -19.918 1.00 57.59 96 ASP A N 1
ATOM 702 C CA . ASP A 1 96 ? 14.098 3.521 -20.508 1.00 57.59 96 ASP A CA 1
ATOM 703 C C . ASP A 1 96 ? 13.381 2.635 -19.483 1.00 57.59 96 ASP A C 1
ATOM 705 O O . ASP A 1 96 ? 12.152 2.626 -19.410 1.00 57.59 96 ASP A O 1
ATOM 709 N N . ARG A 1 97 ? 14.135 1.936 -18.621 1.00 59.44 97 ARG A N 1
ATOM 710 C CA . ARG A 1 97 ? 13.551 1.170 -17.506 1.00 59.44 97 ARG A CA 1
ATOM 711 C C . ARG A 1 97 ? 12.985 2.080 -16.429 1.00 59.44 97 ARG A C 1
ATOM 713 O O . ARG A 1 97 ? 11.873 1.831 -15.981 1.00 59.44 97 ARG A O 1
ATOM 720 N N . ALA A 1 98 ? 13.692 3.145 -16.056 1.00 56.91 98 ALA A N 1
ATOM 721 C CA . ALA A 1 98 ? 13.197 4.147 -15.119 1.00 56.91 98 ALA A CA 1
ATOM 722 C C . ALA A 1 98 ? 11.943 4.848 -15.670 1.00 56.91 98 ALA A C 1
ATOM 724 O O . ALA A 1 98 ? 10.987 5.064 -14.935 1.00 56.91 98 ALA A O 1
ATOM 725 N N . GLY A 1 99 ? 11.899 5.126 -16.975 1.00 56.91 99 GLY A N 1
ATOM 726 C CA . GLY A 1 99 ? 10.744 5.672 -17.681 1.00 56.91 99 GLY A CA 1
ATOM 727 C C . GLY A 1 99 ? 9.559 4.709 -17.694 1.00 56.91 99 GLY A C 1
ATOM 728 O O . GLY A 1 99 ? 8.450 5.114 -17.354 1.00 56.91 99 GLY A O 1
ATOM 729 N N . ALA A 1 100 ? 9.783 3.425 -17.990 1.00 62.50 100 ALA A N 1
ATOM 730 C CA . ALA A 1 100 ? 8.754 2.387 -17.917 1.00 62.50 100 ALA A CA 1
ATOM 731 C C . ALA A 1 100 ? 8.240 2.182 -16.480 1.00 62.50 100 ALA A C 1
ATOM 733 O O . ALA A 1 100 ? 7.037 2.050 -16.269 1.00 62.50 100 ALA A O 1
ATOM 734 N N . TRP A 1 101 ? 9.129 2.221 -15.486 1.00 65.31 101 TRP A N 1
ATOM 735 C CA . TRP A 1 101 ? 8.807 2.138 -14.058 1.00 65.31 101 TRP A CA 1
ATOM 736 C C . TRP A 1 101 ? 7.988 3.324 -13.577 1.00 65.31 101 TRP A C 1
ATOM 738 O O . TRP A 1 101 ? 6.953 3.149 -12.933 1.00 65.31 101 TRP A O 1
ATOM 748 N N . LEU A 1 102 ? 8.424 4.532 -13.932 1.00 59.72 102 LEU A N 1
ATOM 749 C CA . LEU A 1 102 ? 7.692 5.750 -13.642 1.00 59.72 102 LEU A CA 1
ATOM 750 C C . LEU A 1 102 ? 6.334 5.698 -14.323 1.00 59.72 102 LEU A C 1
ATOM 752 O O . LEU A 1 102 ? 5.353 5.926 -13.632 1.00 59.72 102 LEU A O 1
ATOM 756 N N . HIS A 1 103 ? 6.235 5.321 -15.602 1.00 61.75 103 HIS A N 1
ATOM 757 C CA . HIS A 1 103 ? 4.954 5.163 -16.300 1.00 61.75 103 HIS A CA 1
ATOM 758 C C . HIS A 1 103 ? 4.020 4.172 -15.602 1.00 61.75 103 HIS A C 1
ATOM 760 O O . HIS A 1 103 ? 2.849 4.502 -15.401 1.00 61.75 103 HIS A O 1
ATOM 766 N N . ARG A 1 104 ? 4.546 3.014 -15.189 1.00 65.12 104 ARG A N 1
ATOM 767 C CA . ARG A 1 104 ? 3.811 1.940 -14.503 1.00 65.12 104 ARG A CA 1
ATOM 768 C C . ARG A 1 104 ? 3.544 2.220 -13.018 1.00 65.12 104 ARG A C 1
ATOM 770 O O . ARG A 1 104 ? 2.877 1.419 -12.371 1.00 65.12 104 ARG A O 1
ATOM 777 N N . ASP A 1 105 ? 4.047 3.335 -12.476 1.00 73.25 105 ASP A N 1
ATOM 778 C CA . ASP A 1 105 ? 3.985 3.648 -11.041 1.00 73.25 105 ASP A CA 1
ATOM 779 C C . ASP A 1 105 ? 4.476 2.458 -10.196 1.00 73.25 105 ASP A C 1
ATOM 781 O O . ASP A 1 105 ? 3.759 1.935 -9.348 1.00 73.25 105 ASP A O 1
ATOM 785 N N . CYS A 1 106 ? 5.667 1.957 -10.530 1.00 74.00 106 CYS A N 1
ATOM 786 C CA . CYS A 1 106 ? 6.299 0.800 -9.900 1.00 74.00 106 CYS A CA 1
ATOM 787 C C . CYS A 1 106 ? 7.338 1.252 -8.856 1.00 74.00 106 CYS A C 1
ATOM 789 O O . CYS A 1 106 ? 8.076 2.202 -9.141 1.00 74.00 106 CYS A O 1
ATOM 791 N N . PRO A 1 107 ? 7.434 0.596 -7.681 1.00 85.31 107 PRO A N 1
ATOM 792 C CA . PRO A 1 107 ? 6.605 -0.519 -7.187 1.00 85.31 107 PRO A CA 1
ATOM 793 C C . PRO A 1 107 ? 5.176 -0.087 -6.825 1.00 85.31 107 PRO A C 1
ATOM 795 O O . PRO A 1 107 ? 4.921 1.097 -6.670 1.00 85.31 107 PRO A O 1
ATOM 798 N N . PHE A 1 108 ? 4.243 -1.026 -6.649 1.00 88.62 108 PHE A N 1
ATOM 799 C CA . PHE A 1 108 ? 2.945 -0.742 -6.024 1.00 88.62 108 PHE A CA 1
ATOM 800 C C . PHE A 1 108 ? 3.121 -0.511 -4.516 1.00 88.62 108 PHE A C 1
ATOM 802 O O . PHE A 1 108 ? 3.620 -1.385 -3.810 1.00 88.62 108 PHE A O 1
ATOM 809 N N . LYS A 1 109 ? 2.740 0.664 -4.008 1.00 91.12 109 LYS A N 1
ATOM 810 C CA . LYS A 1 109 ? 3.059 1.100 -2.641 1.00 91.12 109 LYS A CA 1
ATOM 811 C C . LYS A 1 109 ? 1.868 0.947 -1.702 1.00 91.12 109 LYS A C 1
ATOM 813 O O . LYS A 1 109 ? 0.816 1.549 -1.932 1.00 91.12 109 LYS A O 1
ATOM 818 N N . ILE A 1 110 ? 2.054 0.208 -0.615 1.00 92.31 110 ILE A N 1
ATOM 819 C CA . ILE A 1 110 ? 1.025 -0.070 0.387 1.00 92.31 110 ILE A CA 1
ATOM 820 C C . ILE A 1 110 ? 1.530 0.393 1.754 1.00 92.31 110 ILE A C 1
ATOM 822 O O . ILE A 1 110 ? 2.633 0.050 2.167 1.00 92.31 110 ILE A O 1
ATOM 826 N N . LEU A 1 111 ? 0.711 1.152 2.474 1.00 92.62 111 LEU A N 1
ATOM 827 C CA . LEU A 1 111 ? 0.899 1.417 3.897 1.00 92.62 111 LEU A CA 1
ATOM 828 C C . LEU A 1 111 ? -0.159 0.626 4.661 1.00 92.62 111 LEU A C 1
ATOM 830 O O . LEU A 1 111 ? -1.349 0.892 4.515 1.00 92.62 111 LEU A O 1
ATOM 834 N N . TYR A 1 112 ? 0.257 -0.356 5.448 1.00 92.38 112 TYR A N 1
ATOM 835 C CA . TYR A 1 112 ? -0.639 -1.182 6.246 1.00 92.38 112 TYR A CA 1
ATOM 836 C C . TYR A 1 112 ? -0.484 -0.856 7.729 1.00 92.38 112 TYR A C 1
ATOM 838 O O . TYR A 1 112 ? 0.633 -0.686 8.219 1.00 92.38 112 TYR A O 1
ATOM 846 N N . ALA A 1 113 ? -1.599 -0.825 8.454 1.00 90.62 113 ALA A N 1
ATOM 847 C CA . ALA A 1 113 ? -1.570 -0.758 9.902 1.00 90.62 113 ALA A CA 1
ATOM 848 C C . ALA A 1 113 ? -2.666 -1.576 10.576 1.00 90.62 113 ALA A C 1
ATOM 850 O O . ALA A 1 113 ? -3.776 -1.708 10.058 1.00 90.62 113 ALA A O 1
ATOM 851 N N . GLU A 1 114 ? -2.375 -2.083 11.775 1.00 89.50 114 GLU A N 1
ATOM 852 C CA . GLU A 1 114 ? -3.381 -2.780 12.587 1.00 89.50 114 GLU A CA 1
ATOM 853 C C . GLU A 1 114 ? -4.412 -1.831 13.185 1.00 89.50 114 GLU A C 1
ATOM 855 O O . GLU A 1 114 ? -5.569 -2.195 13.384 1.00 89.50 114 GLU A O 1
ATOM 860 N N . SER A 1 115 ? -3.982 -0.610 13.485 1.00 88.69 115 SER A N 1
ATOM 861 C CA . SER A 1 115 ? -4.824 0.422 14.063 1.00 88.69 115 SER A CA 1
ATOM 862 C C . SER A 1 115 ? -4.487 1.788 13.478 1.00 88.69 115 SER A C 1
ATOM 864 O O . SER A 1 115 ? -3.391 2.039 12.967 1.00 88.69 115 SER A O 1
ATOM 866 N N . GLY A 1 116 ? -5.450 2.699 13.523 1.00 87.38 116 GLY A N 1
ATOM 867 C CA . GLY A 1 116 ? -5.295 4.009 12.921 1.00 87.38 116 GLY A CA 1
ATOM 868 C C . GLY A 1 11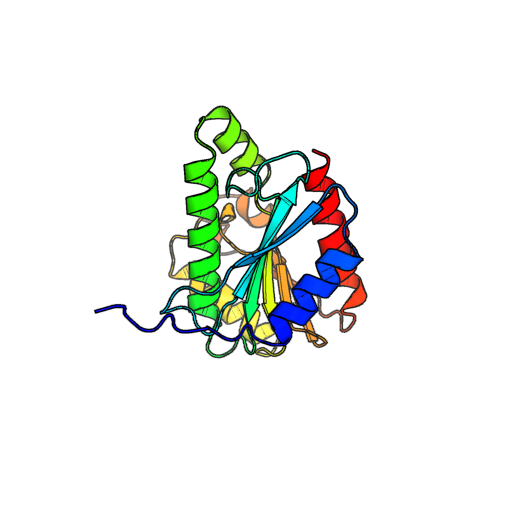6 ? -6.321 5.007 13.419 1.00 87.38 116 GLY A C 1
ATOM 869 O O . GLY A 1 116 ? -7.153 4.718 14.278 1.00 87.38 116 GLY A O 1
ATOM 870 N N . LEU A 1 117 ? -6.219 6.209 12.867 1.00 86.81 117 LEU A N 1
ATOM 871 C CA . LEU A 1 117 ? -7.161 7.296 13.102 1.00 86.81 117 LEU A CA 1
ATOM 872 C C . LEU A 1 117 ? -8.511 6.989 12.431 1.00 86.81 117 LEU A C 1
ATOM 874 O O . LEU A 1 117 ? -8.580 6.121 11.564 1.00 86.81 117 LEU A O 1
ATOM 878 N N . PRO A 1 118 ? -9.588 7.719 12.742 1.00 87.19 118 PRO A N 1
ATOM 879 C CA . PRO A 1 118 ? -10.797 7.709 11.925 1.00 87.19 118 PRO A CA 1
ATOM 880 C C . PRO A 1 118 ? -10.499 8.093 10.467 1.00 87.19 118 PRO A C 1
ATOM 882 O O . PRO A 1 118 ? -9.688 8.984 10.215 1.00 87.19 118 PRO A O 1
ATOM 885 N N . ALA A 1 119 ? -11.198 7.485 9.502 1.00 83.31 119 ALA A N 1
ATOM 886 C CA . ALA A 1 119 ? -10.910 7.642 8.068 1.00 83.31 119 ALA A CA 1
ATOM 887 C C . ALA A 1 119 ? -10.823 9.100 7.591 1.00 83.31 119 ALA A C 1
ATOM 889 O O . ALA A 1 119 ? -9.934 9.447 6.815 1.00 83.31 119 ALA A O 1
ATOM 890 N N . ARG A 1 120 ? -11.724 9.967 8.077 1.00 83.06 120 ARG A N 1
ATOM 891 C CA . ARG A 1 120 ? -11.722 11.401 7.749 1.00 83.06 120 ARG A CA 1
ATOM 892 C C . ARG A 1 120 ? -10.460 12.091 8.269 1.00 83.06 120 ARG A C 1
ATOM 894 O O . ARG A 1 120 ? -9.802 12.788 7.511 1.00 83.06 120 ARG A O 1
ATOM 901 N N . GLN A 1 121 ? -10.100 11.837 9.525 1.00 88.50 121 GLN A N 1
ATOM 902 C CA . GLN A 1 121 ? -8.914 12.418 10.146 1.00 88.50 121 GLN A CA 1
ATOM 903 C C . GLN A 1 121 ? -7.628 11.911 9.484 1.00 88.50 121 GLN A C 1
ATOM 905 O O . GLN A 1 121 ? -6.720 12.703 9.252 1.00 88.50 121 GLN A O 1
ATOM 910 N N . LEU A 1 122 ? -7.556 10.618 9.137 1.00 87.94 122 LEU A N 1
ATOM 911 C CA . LEU A 1 122 ? -6.418 10.083 8.391 1.00 87.94 122 LEU A CA 1
ATOM 912 C C . LEU A 1 122 ? -6.292 10.763 7.026 1.00 87.94 122 LEU A C 1
ATOM 914 O O . LEU A 1 122 ? -5.205 11.199 6.662 1.00 87.94 122 LEU A O 1
ATOM 918 N N . LEU A 1 123 ? -7.397 10.887 6.287 1.00 85.38 123 LEU A N 1
ATOM 919 C CA . LEU A 1 123 ? -7.409 11.558 4.990 1.00 85.38 123 LEU A CA 1
ATOM 920 C C . LEU A 1 123 ? -6.938 13.015 5.099 1.00 85.38 123 LEU A C 1
ATOM 922 O O . LEU A 1 123 ? -6.114 13.451 4.297 1.00 85.38 123 LEU A O 1
ATOM 926 N N . ASP A 1 124 ? -7.423 13.751 6.099 1.00 84.56 124 ASP A N 1
ATOM 927 C CA . ASP A 1 124 ? -7.025 15.138 6.338 1.00 84.56 124 ASP A CA 1
ATOM 928 C C . ASP A 1 124 ? -5.525 15.239 6.667 1.00 84.56 124 ASP A C 1
ATOM 930 O O . ASP A 1 124 ? -4.836 16.101 6.122 1.00 84.56 124 ASP A O 1
ATOM 934 N N . GLN A 1 125 ? -4.982 14.322 7.477 1.00 88.19 125 GLN A N 1
ATOM 935 C CA . GLN A 1 125 ? -3.550 14.291 7.792 1.00 88.19 125 GLN A CA 1
ATOM 936 C C . GLN A 1 125 ? -2.676 13.897 6.597 1.00 88.19 125 GLN A C 1
ATOM 938 O O . GLN A 1 125 ? -1.639 14.518 6.382 1.00 88.19 125 GLN A O 1
ATOM 943 N N . VAL A 1 126 ? -3.090 12.913 5.794 1.00 87.75 126 VAL A N 1
ATOM 944 C CA . VAL A 1 126 ? -2.386 12.525 4.559 1.00 87.75 126 VAL A CA 1
ATOM 945 C C . VAL A 1 126 ? -2.353 13.699 3.579 1.00 87.75 126 VAL A C 1
ATOM 947 O O . VAL A 1 126 ? -1.303 14.017 3.020 1.00 87.75 126 VAL A O 1
ATOM 950 N N . ASN A 1 127 ? -3.484 14.387 3.400 1.00 83.44 127 ASN A N 1
ATOM 951 C CA . ASN A 1 127 ? -3.555 15.571 2.548 1.00 83.44 127 ASN A CA 1
ATOM 952 C C . ASN A 1 127 ? -2.681 16.709 3.090 1.00 83.44 127 ASN A C 1
ATOM 954 O O . ASN A 1 127 ? -1.953 17.324 2.318 1.00 83.44 127 ASN A O 1
ATOM 958 N N . ALA A 1 128 ? -2.708 16.969 4.401 1.00 84.56 128 ALA A N 1
ATOM 959 C CA . ALA A 1 128 ? -1.874 17.993 5.026 1.00 84.56 128 ALA A CA 1
ATOM 960 C C . ALA A 1 128 ? -0.375 17.678 4.909 1.00 84.56 128 ALA A C 1
ATOM 962 O O . ALA A 1 128 ? 0.419 18.573 4.626 1.00 84.56 128 ALA A O 1
ATOM 963 N N . HIS A 1 129 ? 0.019 16.413 5.075 1.00 86.75 129 HIS A N 1
ATOM 964 C CA . HIS A 1 129 ? 1.397 15.968 4.884 1.00 86.75 129 HIS A CA 1
ATOM 965 C C . HIS A 1 129 ? 1.874 16.284 3.459 1.00 86.75 129 HIS A C 1
ATOM 967 O O . HIS A 1 129 ? 2.873 16.976 3.280 1.00 86.75 129 HIS A O 1
ATOM 973 N N . TYR A 1 130 ? 1.109 15.885 2.438 1.00 83.31 130 TYR A N 1
ATOM 974 C CA . TYR A 1 130 ? 1.479 16.131 1.040 1.00 83.31 130 TYR A CA 1
ATOM 975 C C . TYR A 1 130 ? 1.245 17.560 0.546 1.00 83.31 130 TYR A C 1
ATOM 977 O O . TYR A 1 130 ? 1.755 17.913 -0.513 1.00 83.31 130 TYR A O 1
ATOM 985 N N . ALA A 1 131 ? 0.500 18.387 1.279 1.00 80.31 131 ALA A N 1
ATOM 986 C CA . ALA A 1 131 ? 0.439 19.822 1.022 1.00 80.31 131 ALA A CA 1
ATOM 987 C C . ALA A 1 131 ? 1.741 20.528 1.436 1.00 80.31 131 ALA A C 1
ATOM 989 O O . ALA A 1 131 ? 2.118 21.520 0.817 1.00 80.31 131 ALA A O 1
ATOM 990 N N . ASN A 1 132 ? 2.427 20.006 2.459 1.00 76.81 132 ASN A N 1
ATOM 991 C CA . ASN A 1 132 ? 3.642 20.594 3.025 1.00 76.81 132 ASN A CA 1
ATOM 992 C C . ASN A 1 132 ? 4.937 19.937 2.519 1.00 76.81 132 ASN A C 1
ATOM 994 O O . ASN A 1 132 ? 5.988 20.572 2.543 1.00 76.81 132 ASN A O 1
ATOM 998 N N . GLU A 1 133 ? 4.883 18.687 2.054 1.00 72.19 133 GLU A N 1
ATOM 999 C CA . GLU A 1 133 ? 6.027 17.988 1.464 1.00 72.19 133 GLU A CA 1
ATOM 1000 C C . GLU A 1 133 ? 5.919 17.934 -0.068 1.00 72.19 133 GLU A C 1
ATOM 1002 O O . GLU A 1 133 ? 4.927 17.461 -0.629 1.00 72.19 133 GLU A O 1
ATOM 1007 N N . SER A 1 134 ? 6.973 18.364 -0.771 1.00 68.06 134 SER A N 1
ATOM 1008 C CA . SER A 1 134 ? 7.084 18.303 -2.236 1.00 68.06 134 SER A CA 1
ATOM 1009 C C . SER A 1 134 ? 7.385 16.879 -2.728 1.00 68.06 134 SER A C 1
ATOM 1011 O O . SER A 1 134 ? 8.393 16.600 -3.373 1.00 68.06 134 SER A O 1
ATOM 1013 N N . CYS A 1 135 ? 6.487 15.947 -2.423 1.00 73.06 135 CYS A N 1
ATOM 1014 C CA . CYS A 1 135 ? 6.556 14.567 -2.880 1.00 73.06 135 CYS A CA 1
ATOM 1015 C C . CYS A 1 135 ? 5.699 14.377 -4.142 1.00 73.06 135 CYS A C 1
ATOM 1017 O O . CYS A 1 135 ? 4.503 14.711 -4.169 1.00 73.06 135 CYS A O 1
ATOM 1019 N N . ALA A 1 136 ? 6.305 13.821 -5.196 1.00 76.81 136 ALA A N 1
ATOM 1020 C CA . ALA A 1 136 ? 5.615 13.530 -6.449 1.00 76.81 136 ALA A CA 1
ATOM 1021 C C . ALA A 1 136 ? 4.478 12.521 -6.221 1.00 76.81 136 ALA A C 1
ATOM 1023 O O . ALA A 1 136 ? 4.623 11.587 -5.437 1.00 76.81 136 ALA A O 1
ATOM 1024 N N . ILE A 1 137 ? 3.360 12.638 -6.948 1.00 78.62 137 ILE A N 1
ATOM 1025 C CA . ILE A 1 137 ? 2.198 11.741 -6.767 1.00 78.62 137 ILE A CA 1
ATOM 1026 C C . ILE A 1 137 ? 2.560 10.250 -6.892 1.00 78.62 137 ILE A C 1
ATOM 1028 O O . ILE A 1 137 ? 2.000 9.405 -6.190 1.00 78.62 137 ILE A O 1
ATOM 1032 N N . ARG A 1 138 ? 3.553 9.935 -7.734 1.00 78.38 138 ARG A N 1
ATOM 1033 C CA . ARG A 1 138 ? 4.059 8.575 -7.962 1.00 78.38 138 ARG A CA 1
ATOM 1034 C C . ARG A 1 138 ? 4.867 7.998 -6.796 1.00 78.38 138 ARG A C 1
ATOM 1036 O O . ARG A 1 138 ? 5.050 6.795 -6.731 1.00 78.38 138 ARG A O 1
ATOM 1043 N N . GLN A 1 139 ? 5.310 8.825 -5.856 1.00 82.06 139 GLN A N 1
ATOM 1044 C CA . GLN A 1 139 ? 5.983 8.391 -4.625 1.00 82.06 139 GLN A CA 1
ATOM 1045 C C . GLN A 1 139 ? 4.995 8.168 -3.466 1.00 82.06 139 GLN A C 1
ATOM 1047 O O . GLN A 1 139 ? 5.361 7.613 -2.438 1.00 82.06 139 GLN A O 1
ATOM 1052 N N . ARG A 1 140 ? 3.730 8.580 -3.621 1.00 86.56 140 ARG A N 1
ATOM 1053 C CA . ARG A 1 140 ? 2.691 8.449 -2.587 1.00 86.56 140 ARG A CA 1
ATOM 1054 C C . ARG A 1 140 ? 2.112 7.029 -2.569 1.00 86.56 140 ARG A C 1
ATOM 1056 O O . ARG A 1 140 ? 2.008 6.437 -3.650 1.00 86.56 140 ARG A O 1
ATOM 1063 N N . PRO A 1 141 ? 1.663 6.510 -1.407 1.00 89.94 141 PRO A N 1
ATOM 1064 C CA . PRO A 1 141 ? 1.037 5.198 -1.315 1.00 89.94 141 PRO A CA 1
ATOM 1065 C C . PRO A 1 141 ? -0.136 5.080 -2.282 1.00 89.94 141 PRO A C 1
ATOM 1067 O O . PRO A 1 141 ? -0.973 5.985 -2.356 1.00 89.94 141 PRO A O 1
ATOM 1070 N N . ASN A 1 142 ? -0.210 3.952 -2.984 1.00 90.00 142 ASN A N 1
ATOM 1071 C CA . ASN A 1 142 ? -1.371 3.569 -3.777 1.00 90.00 142 ASN A CA 1
ATOM 1072 C C . ASN A 1 142 ? -2.542 3.210 -2.859 1.00 90.00 142 ASN A C 1
ATOM 1074 O O . ASN A 1 142 ? -3.679 3.593 -3.134 1.00 90.00 142 ASN A O 1
ATOM 1078 N N . ILE A 1 143 ? -2.242 2.508 -1.761 1.00 90.62 143 ILE A N 1
ATOM 1079 C CA . ILE A 1 143 ? -3.216 2.063 -0.765 1.00 90.62 143 ILE A CA 1
ATOM 1080 C C . ILE A 1 143 ? -2.704 2.386 0.637 1.00 90.62 143 ILE A C 1
ATOM 1082 O O . ILE A 1 143 ? -1.539 2.143 0.948 1.00 90.62 143 ILE A O 1
ATOM 1086 N N . ILE A 1 144 ? -3.595 2.889 1.490 1.00 91.50 144 ILE A N 1
ATOM 1087 C CA . ILE A 1 144 ? -3.412 2.878 2.944 1.00 91.50 144 ILE A CA 1
ATOM 1088 C C . ILE A 1 144 ? -4.494 1.971 3.531 1.00 91.50 144 ILE A C 1
ATOM 1090 O O . ILE A 1 144 ? -5.674 2.276 3.386 1.00 91.50 144 ILE A O 1
ATOM 1094 N N . HIS A 1 145 ? -4.120 0.855 4.152 1.00 91.31 145 HIS A N 1
ATOM 1095 C CA . HIS A 1 145 ? -5.034 -0.153 4.698 1.00 91.31 145 HIS A CA 1
ATOM 1096 C C . HIS A 1 145 ? -4.963 -0.160 6.226 1.00 91.31 145 HIS A C 1
ATOM 1098 O O . HIS A 1 145 ? -3.910 -0.432 6.795 1.00 91.31 145 HIS A O 1
ATOM 1104 N N . VAL A 1 146 ? -6.091 0.117 6.884 1.00 89.75 146 VAL A N 1
ATOM 1105 C CA . VAL A 1 146 ? -6.245 -0.011 8.338 1.00 89.75 146 VAL A CA 1
ATOM 1106 C C . VAL A 1 146 ? -7.102 -1.239 8.625 1.00 89.75 146 VAL A C 1
ATOM 1108 O O . VAL A 1 146 ? -8.300 -1.246 8.324 1.00 89.75 146 VAL A O 1
ATOM 1111 N N . LYS A 1 147 ? -6.477 -2.277 9.187 1.00 88.81 147 LYS A N 1
ATOM 1112 C CA . LYS A 1 147 ? -7.081 -3.595 9.419 1.00 88.81 147 LYS A CA 1
ATOM 1113 C C . LYS A 1 147 ? -8.437 -3.490 10.115 1.00 88.81 147 LYS A C 1
ATOM 1115 O O . LYS A 1 147 ? -8.559 -2.847 11.156 1.00 88.81 147 LYS A O 1
ATOM 1120 N N . GLY A 1 148 ? -9.444 -4.147 9.548 1.00 84.81 148 GLY A N 1
ATOM 1121 C CA . GLY A 1 148 ? -10.796 -4.236 10.098 1.00 84.81 148 GLY A CA 1
ATOM 1122 C C . GLY A 1 148 ? -11.563 -2.912 10.152 1.00 84.81 148 GLY A C 1
ATOM 1123 O O . GLY A 1 148 ? -12.657 -2.878 10.711 1.00 84.81 148 GLY A O 1
ATOM 1124 N N . GLN A 1 149 ? -11.010 -1.822 9.609 1.00 85.00 149 GLN A N 1
ATOM 1125 C CA . GLN A 1 149 ? -11.624 -0.498 9.678 1.00 85.00 149 GLN A CA 1
ATOM 1126 C C . GLN A 1 149 ? -11.978 0.033 8.290 1.00 85.00 149 GLN A C 1
ATOM 1128 O O . GLN A 1 149 ? -13.156 0.225 7.997 1.00 85.00 149 GLN A O 1
ATOM 1133 N N . TYR A 1 150 ? -10.975 0.319 7.458 1.00 85.00 150 TYR A N 1
ATOM 1134 C CA . TYR A 1 150 ? -11.162 0.920 6.135 1.00 85.00 150 TYR A CA 1
ATOM 1135 C C . TYR A 1 150 ? -9.851 0.921 5.336 1.00 85.00 150 TYR A C 1
ATOM 1137 O O . TYR A 1 150 ? -8.772 0.617 5.850 1.00 85.00 150 TYR A O 1
ATOM 1145 N N . TYR A 1 151 ? -9.926 1.351 4.076 1.00 86.00 151 TYR A N 1
ATOM 1146 C CA . TYR A 1 151 ? -8.745 1.675 3.286 1.00 86.00 151 TYR A CA 1
ATOM 1147 C C . TYR A 1 151 ? -8.928 2.966 2.477 1.00 86.00 151 TYR A C 1
ATOM 1149 O O . TYR A 1 151 ? -10.039 3.382 2.131 1.00 86.00 151 TYR A O 1
ATOM 1157 N N . LEU A 1 152 ? -7.811 3.630 2.190 1.00 86.81 152 LEU A N 1
ATOM 1158 C CA . LEU A 1 152 ? -7.734 4.797 1.320 1.00 86.81 152 LEU A CA 1
ATOM 115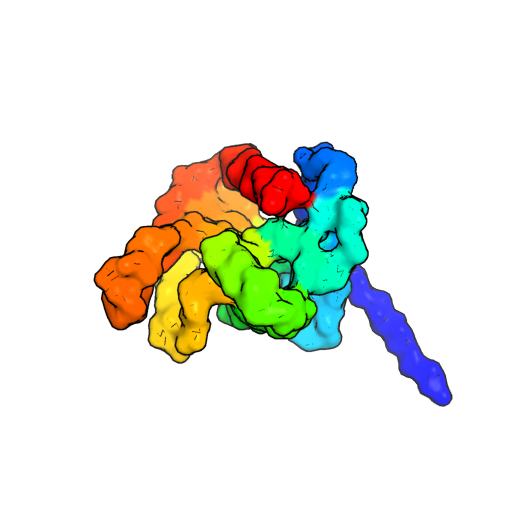9 C C . LEU A 1 152 ? -7.060 4.390 0.010 1.00 86.81 152 LEU A C 1
ATOM 1161 O O . LEU A 1 152 ? -5.961 3.838 0.035 1.00 86.81 152 LEU A O 1
ATOM 1165 N N . LEU A 1 153 ? -7.689 4.696 -1.126 1.00 84.75 153 LEU A N 1
ATOM 1166 C CA . LEU A 1 153 ? -7.089 4.509 -2.450 1.00 84.75 153 LEU A CA 1
ATOM 1167 C C . LEU A 1 153 ? -6.614 5.842 -3.002 1.00 84.75 153 LEU A C 1
ATOM 1169 O O . LEU A 1 153 ? -7.355 6.828 -2.952 1.00 84.75 153 LEU A O 1
ATOM 1173 N N . ARG A 1 154 ? -5.414 5.862 -3.579 1.00 85.06 154 ARG A N 1
ATOM 1174 C CA . ARG A 1 154 ? -4.898 7.031 -4.290 1.00 85.06 154 ARG A CA 1
ATOM 1175 C C . ARG A 1 154 ? -5.731 7.300 -5.543 1.00 85.06 154 ARG A C 1
ATOM 1177 O O . ARG A 1 154 ? -5.988 6.405 -6.343 1.00 85.06 154 ARG A O 1
ATOM 1184 N N . ASN A 1 155 ? -6.126 8.550 -5.741 1.00 73.88 155 ASN A N 1
ATOM 1185 C CA . ASN A 1 155 ? -6.843 8.993 -6.925 1.00 73.88 155 ASN A CA 1
ATOM 1186 C C . ASN A 1 155 ? -5.857 9.305 -8.058 1.00 73.88 155 ASN A C 1
ATOM 1188 O O . ASN A 1 155 ? -5.264 10.382 -8.107 1.00 73.88 155 ASN A O 1
ATOM 1192 N N . GLU A 1 156 ? -5.700 8.375 -8.996 1.00 66.69 156 GLU A N 1
ATOM 1193 C CA . GLU A 1 156 ? -4.732 8.516 -10.094 1.00 66.69 156 GLU A CA 1
ATOM 1194 C C . GLU A 1 156 ? -5.093 9.626 -11.091 1.00 66.69 156 GLU A C 1
ATOM 1196 O O . GLU A 1 156 ? -4.215 10.196 -11.739 1.00 66.69 156 GLU A O 1
ATOM 1201 N N . ARG A 1 157 ? -6.377 10.001 -11.169 1.00 54.91 157 ARG A N 1
ATOM 1202 C CA . ARG A 1 157 ? -6.858 11.062 -12.067 1.00 54.91 157 ARG A CA 1
ATOM 1203 C C . ARG A 1 157 ? -6.485 12.463 -11.586 1.00 54.91 157 ARG A C 1
ATOM 1205 O O . ARG A 1 157 ? -6.377 13.367 -12.408 1.00 54.91 157 ARG A O 1
ATOM 1212 N N . ALA A 1 158 ? -6.240 12.642 -10.284 1.00 50.00 158 ALA A N 1
ATOM 1213 C CA . ALA A 1 158 ? -5.838 13.934 -9.727 1.00 50.00 158 ALA A CA 1
ATOM 1214 C C . ALA A 1 158 ? -4.481 14.405 -10.284 1.00 50.00 158 ALA A C 1
ATOM 1216 O O . ALA A 1 158 ? -4.278 15.601 -10.459 1.00 50.00 158 ALA A O 1
ATOM 1217 N N . GLY A 1 159 ? -3.581 13.478 -10.637 1.00 46.78 159 GLY A N 1
ATOM 1218 C CA . GLY A 1 159 ? -2.268 13.792 -11.211 1.00 46.78 159 GLY A CA 1
ATOM 1219 C C . GLY A 1 159 ? -2.257 14.083 -12.715 1.00 46.78 159 GLY A C 1
ATOM 1220 O O . GLY A 1 159 ? -1.229 14.520 -13.224 1.00 46.78 159 GLY A O 1
ATOM 1221 N N . GLN A 1 160 ? -3.360 13.836 -13.434 1.00 46.34 160 GLN A N 1
ATOM 1222 C CA . GLN A 1 160 ? -3.429 14.021 -14.890 1.00 46.34 160 GLN A CA 1
ATOM 1223 C C . GLN A 1 160 ? -3.952 15.398 -15.320 1.00 46.34 160 GLN A C 1
ATOM 1225 O O . GLN A 1 160 ? -3.726 15.777 -16.465 1.00 46.34 160 GLN A O 1
ATOM 1230 N N . GLN A 1 161 ? -4.652 16.139 -14.451 1.00 40.25 161 GLN A N 1
ATOM 1231 C CA . GLN A 1 161 ? -5.388 17.339 -14.880 1.00 40.25 161 GLN A CA 1
ATOM 1232 C C . GLN A 1 161 ? -4.684 18.683 -14.662 1.00 40.25 161 GLN A C 1
ATOM 1234 O O . GLN A 1 161 ? -5.120 19.645 -15.276 1.00 40.25 161 GLN A O 1
ATOM 1239 N N . ASP A 1 162 ? -3.610 18.754 -13.871 1.00 40.16 162 ASP A N 1
ATOM 1240 C CA . ASP A 1 162 ? -2.643 19.869 -13.763 1.00 40.16 162 ASP A CA 1
ATOM 1241 C C . ASP A 1 162 ? -1.829 19.620 -12.473 1.00 40.16 162 ASP A C 1
ATOM 1243 O O . ASP A 1 162 ? -2.437 19.432 -11.414 1.00 40.16 162 ASP A O 1
ATOM 1247 N N . PRO A 1 163 ? -0.483 19.574 -12.504 1.00 44.38 163 PRO A N 1
ATOM 1248 C CA . PRO A 1 163 ? 0.343 19.351 -11.314 1.00 44.38 163 PRO A CA 1
ATOM 1249 C C . PRO A 1 163 ? 0.053 20.321 -10.154 1.00 44.38 163 PRO A C 1
ATOM 1251 O O . PRO A 1 163 ? 0.182 19.934 -8.992 1.00 44.38 163 PRO A O 1
ATOM 1254 N N . ALA A 1 164 ? -0.373 21.555 -10.450 1.00 36.75 164 ALA A N 1
ATOM 1255 C CA . ALA A 1 164 ? -0.760 22.553 -9.455 1.00 36.75 164 ALA A CA 1
ATOM 1256 C C . ALA A 1 164 ? -2.180 22.320 -8.893 1.00 36.75 164 ALA A C 1
ATOM 1258 O O . ALA A 1 164 ? -2.441 22.622 -7.726 1.00 36.75 164 ALA A O 1
ATOM 1259 N N . LEU A 1 165 ? -3.091 21.727 -9.676 1.00 31.06 165 LEU A N 1
ATOM 1260 C CA . LEU A 1 165 ? -4.438 21.320 -9.236 1.00 31.06 165 LEU A CA 1
ATOM 1261 C C . LEU A 1 165 ? -4.457 19.948 -8.538 1.00 31.06 165 LEU A C 1
ATOM 1263 O O . LEU A 1 165 ? -5.304 19.723 -7.670 1.00 31.06 165 LEU A O 1
ATOM 1267 N N . ALA A 1 166 ? -3.491 19.068 -8.822 1.00 36.84 166 ALA A N 1
ATOM 1268 C CA . ALA A 1 166 ? -3.264 17.801 -8.115 1.00 36.84 166 ALA A CA 1
ATOM 1269 C C . ALA A 1 166 ? -2.980 18.005 -6.612 1.00 36.84 166 ALA A C 1
ATOM 1271 O O . ALA A 1 166 ? -3.251 17.139 -5.779 1.00 36.84 166 ALA A O 1
ATOM 1272 N N . PHE A 1 167 ? -2.468 19.184 -6.245 1.00 35.19 167 PHE A N 1
ATOM 1273 C CA . PHE A 1 167 ? -2.294 19.602 -4.854 1.00 35.19 167 PHE A CA 1
ATOM 1274 C C . PHE A 1 167 ? -3.620 19.892 -4.131 1.00 35.19 167 PHE A C 1
ATOM 1276 O O . PHE A 1 167 ? -3.657 19.848 -2.905 1.00 35.19 167 PHE A O 1
ATOM 1283 N N . ARG A 1 168 ? -4.707 20.189 -4.861 1.00 33.16 168 ARG A N 1
ATOM 1284 C CA . ARG A 1 168 ? -5.985 20.664 -4.295 1.00 33.16 168 ARG A CA 1
ATOM 1285 C C . ARG A 1 168 ? -7.122 19.646 -4.349 1.00 33.16 168 ARG A C 1
ATOM 1287 O O . ARG A 1 168 ? -8.047 19.736 -3.545 1.00 33.16 168 ARG A O 1
ATOM 1294 N N . LEU A 1 169 ? -7.074 18.681 -5.263 1.00 38.44 169 LEU A N 1
ATOM 1295 C CA . LEU A 1 169 ? -8.068 17.611 -5.341 1.00 38.44 169 LEU A CA 1
ATOM 1296 C C . LEU A 1 169 ? -7.622 16.424 -4.485 1.00 38.44 169 LEU A C 1
ATOM 1298 O O . LEU A 1 169 ? -6.519 15.917 -4.662 1.00 38.44 169 LEU A O 1
ATOM 1302 N N . ALA A 1 170 ? -8.488 16.009 -3.554 1.00 48.12 170 ALA A N 1
ATOM 1303 C CA . ALA A 1 170 ? -8.271 14.924 -2.598 1.00 48.12 170 ALA A CA 1
ATOM 1304 C C . ALA A 1 170 ? -7.518 13.746 -3.238 1.00 48.12 170 ALA A C 1
ATOM 1306 O O . ALA A 1 170 ? -8.051 13.016 -4.079 1.00 48.12 170 ALA A O 1
ATOM 1307 N N . ASN A 1 171 ? -6.253 13.600 -2.840 1.00 54.50 171 ASN A N 1
ATOM 1308 C CA . ASN A 1 171 ? -5.317 12.654 -3.442 1.00 54.50 171 ASN A CA 1
ATOM 1309 C C . ASN A 1 171 ? -5.664 11.207 -3.109 1.00 54.50 171 ASN A C 1
ATOM 1311 O O . ASN A 1 171 ? -5.202 10.292 -3.786 1.00 54.50 171 ASN A O 1
ATOM 1315 N N . HIS A 1 172 ? -6.529 11.014 -2.116 1.00 53.72 172 HIS A N 1
ATOM 1316 C CA . HIS A 1 172 ? -7.051 9.727 -1.715 1.00 53.72 172 HIS A CA 1
ATOM 1317 C C . HIS A 1 172 ? -8.568 9.801 -1.540 1.00 53.72 172 HIS A C 1
ATOM 1319 O O . HIS A 1 172 ? -9.105 10.780 -1.020 1.00 53.72 172 HIS A O 1
ATOM 1325 N N . ARG A 1 173 ? -9.273 8.752 -1.967 1.00 55.25 173 ARG A N 1
ATOM 1326 C CA . ARG A 1 173 ? -10.691 8.550 -1.653 1.00 55.25 173 ARG A CA 1
ATOM 1327 C C . ARG A 1 173 ? -10.784 7.500 -0.556 1.00 55.25 173 ARG A C 1
ATOM 1329 O O . ARG A 1 173 ? -10.269 6.395 -0.717 1.00 55.25 173 ARG A O 1
ATOM 1336 N N . ALA A 1 174 ? -11.462 7.836 0.538 1.00 53.81 174 ALA A N 1
ATOM 1337 C CA . ALA A 1 174 ? -11.828 6.844 1.537 1.00 53.81 174 ALA A CA 1
ATOM 1338 C C . ALA A 1 174 ? -12.912 5.926 0.965 1.00 53.81 174 ALA A C 1
ATOM 1340 O O . ALA A 1 174 ? -13.983 6.397 0.570 1.00 53.81 174 ALA A O 1
ATOM 1341 N N . GLN A 1 175 ? -12.630 4.626 0.912 1.00 55.28 175 GLN A N 1
ATOM 1342 C CA . GLN A 1 175 ? -13.659 3.607 0.769 1.00 55.28 175 GLN A CA 1
ATOM 1343 C C . GLN A 1 175 ? -13.846 2.970 2.144 1.00 55.28 175 GLN A C 1
ATOM 1345 O O . GLN A 1 175 ? -12.967 2.296 2.677 1.00 55.28 175 GLN A O 1
ATOM 1350 N N . LEU A 1 176 ? -14.998 3.256 2.747 1.00 48.34 176 LEU A N 1
ATOM 1351 C CA . LEU A 1 176 ? -15.423 2.658 4.005 1.00 48.34 176 LEU A CA 1
ATOM 1352 C C . LEU A 1 176 ? -15.974 1.263 3.696 1.00 48.34 176 LEU A C 1
ATOM 1354 O O . LEU A 1 176 ? -17.184 1.075 3.613 1.00 48.34 176 LEU A O 1
ATOM 1358 N N . SER A 1 177 ? -15.082 0.309 3.444 1.00 52.12 177 SER A N 1
ATOM 1359 C CA . SER A 1 177 ? -15.422 -1.110 3.485 1.00 52.12 177 SER A CA 1
ATOM 1360 C C . SER A 1 177 ? -14.791 -1.701 4.737 1.00 52.12 177 SER A C 1
ATOM 1362 O O . SER A 1 177 ? -13.584 -1.592 4.940 1.00 52.12 177 SER A O 1
ATOM 1364 N N . PHE A 1 178 ? -15.622 -2.313 5.579 1.00 54.41 178 PHE A N 1
ATOM 1365 C CA . PHE A 1 178 ? -15.188 -3.019 6.787 1.00 54.41 178 PHE A CA 1
ATOM 1366 C C . PHE A 1 178 ? -14.609 -4.410 6.469 1.00 54.41 178 PHE A C 1
ATOM 1368 O O . PHE A 1 178 ? -14.212 -5.139 7.375 1.00 54.41 178 PHE A O 1
ATOM 1375 N N . ALA A 1 179 ? -14.585 -4.810 5.192 1.00 61.91 179 ALA A N 1
ATOM 1376 C CA . ALA A 1 179 ? -14.156 -6.133 4.773 1.00 61.91 179 ALA A CA 1
ATOM 1377 C C . ALA A 1 179 ? -12.704 -6.106 4.275 1.00 61.91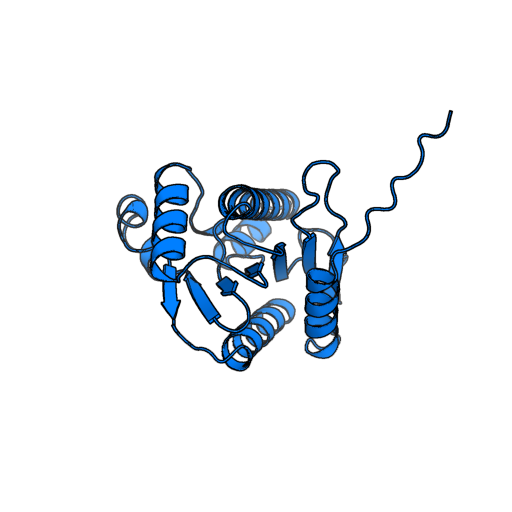 179 ALA A C 1
ATOM 1379 O O . ALA A 1 179 ? -12.438 -5.842 3.101 1.00 61.91 179 ALA A O 1
ATOM 1380 N N . ASP A 1 180 ? -11.763 -6.475 5.152 1.00 78.12 180 ASP A N 1
ATOM 1381 C CA . ASP A 1 180 ? -10.348 -6.686 4.800 1.00 78.12 180 ASP A CA 1
ATOM 1382 C C . ASP A 1 180 ? -10.184 -7.569 3.549 1.00 78.12 180 ASP A C 1
ATOM 1384 O O . ASP A 1 180 ? -9.272 -7.374 2.750 1.00 78.12 180 ASP A O 1
ATOM 1388 N N . SER A 1 181 ? -11.101 -8.512 3.316 1.00 80.00 181 SER A N 1
ATOM 1389 C CA . SER A 1 181 ? -11.067 -9.393 2.148 1.00 80.00 181 SER A CA 1
ATOM 1390 C C . SER A 1 181 ? -11.088 -8.658 0.806 1.00 80.00 181 SER A C 1
ATOM 1392 O O . SER A 1 181 ? -10.495 -9.148 -0.151 1.00 80.00 181 SER A O 1
ATOM 1394 N N . GLU A 1 182 ? -11.773 -7.517 0.697 1.00 82.38 182 GLU A N 1
ATOM 1395 C CA . GLU A 1 182 ? -11.866 -6.785 -0.573 1.00 82.38 182 GLU A CA 1
ATOM 1396 C C . GLU A 1 182 ? -10.544 -6.104 -0.922 1.00 82.38 182 GLU A C 1
ATOM 1398 O O . GLU A 1 182 ? -10.007 -6.311 -2.012 1.00 82.38 182 GLU A O 1
ATOM 1403 N N . VAL A 1 183 ? -9.978 -5.354 0.027 1.00 85.88 183 VAL A N 1
ATOM 1404 C CA . VAL A 1 183 ? -8.693 -4.672 -0.175 1.00 85.88 183 VAL A CA 1
ATOM 1405 C C . VAL A 1 183 ? -7.550 -5.666 -0.339 1.00 85.88 183 VAL A C 1
ATOM 1407 O O . VAL A 1 183 ? -6.688 -5.469 -1.190 1.00 85.88 183 VAL A O 1
ATOM 1410 N N . LEU A 1 184 ? -7.566 -6.782 0.393 1.00 88.38 184 LEU A N 1
ATOM 1411 C CA . LEU A 1 184 ? -6.549 -7.817 0.239 1.00 88.38 184 LEU A CA 1
ATOM 1412 C C . LEU A 1 184 ? -6.637 -8.500 -1.134 1.00 88.38 184 LEU A C 1
ATOM 1414 O O . LEU A 1 184 ? -5.603 -8.736 -1.753 1.00 88.38 184 LEU A O 1
ATOM 1418 N N . ARG A 1 185 ? -7.841 -8.759 -1.669 1.00 87.06 185 ARG A N 1
ATOM 1419 C CA . ARG A 1 185 ? -7.996 -9.267 -3.048 1.00 87.06 185 ARG A CA 1
ATOM 1420 C C . ARG A 1 185 ? -7.469 -8.280 -4.084 1.00 87.06 185 ARG A C 1
ATOM 1422 O O . ARG A 1 185 ? -6.785 -8.705 -5.012 1.00 87.06 185 ARG A O 1
ATOM 1429 N N . LEU A 1 186 ? -7.762 -6.989 -3.918 1.00 87.94 186 LEU A N 1
ATOM 1430 C CA . LEU A 1 186 ? -7.234 -5.929 -4.779 1.00 87.94 186 LEU A CA 1
ATOM 1431 C C . LEU A 1 186 ? -5.699 -5.932 -4.767 1.00 87.94 186 LEU A C 1
ATOM 1433 O O . LEU A 1 186 ? -5.081 -5.959 -5.827 1.00 87.94 186 LEU A O 1
ATOM 1437 N N . ILE A 1 187 ? -5.094 -5.967 -3.575 1.00 90.06 187 ILE A N 1
ATOM 1438 C CA . ILE A 1 187 ? -3.638 -6.002 -3.393 1.00 90.06 187 ILE A CA 1
ATOM 1439 C C . ILE A 1 187 ? -3.028 -7.220 -4.093 1.00 90.06 187 ILE A C 1
ATOM 1441 O O . ILE A 1 187 ? -2.098 -7.067 -4.880 1.00 90.06 187 ILE A O 1
ATOM 1445 N N . ILE A 1 188 ? -3.568 -8.420 -3.863 1.00 90.25 188 ILE A N 1
ATOM 1446 C CA . ILE A 1 188 ? -3.066 -9.649 -4.493 1.00 90.25 188 ILE A CA 1
ATOM 1447 C C . ILE A 1 188 ? -3.193 -9.587 -6.020 1.00 90.25 188 ILE A C 1
ATOM 1449 O O . ILE A 1 188 ? -2.252 -9.945 -6.727 1.00 90.25 188 ILE A O 1
ATOM 1453 N N . SER A 1 189 ? -4.331 -9.113 -6.533 1.00 88.56 189 SER A N 1
ATOM 1454 C CA . SER A 1 189 ? -4.562 -8.974 -7.974 1.00 88.56 189 SER A CA 1
ATOM 1455 C C . SER A 1 189 ? -3.557 -8.025 -8.626 1.00 88.56 189 SER A C 1
ATOM 1457 O O . SER A 1 189 ? -3.002 -8.343 -9.676 1.00 88.56 189 SER A O 1
ATOM 1459 N N . GLU A 1 190 ? -3.305 -6.874 -8.005 1.00 88.62 190 GLU A N 1
ATOM 1460 C CA . GLU A 1 190 ? -2.398 -5.856 -8.536 1.00 88.62 190 GLU A CA 1
ATOM 1461 C C . GLU A 1 190 ? -0.939 -6.331 -8.521 1.00 88.62 190 GLU A C 1
ATOM 1463 O O . GLU A 1 190 ? -0.227 -6.199 -9.517 1.00 88.62 190 GLU A O 1
ATOM 1468 N N . LEU A 1 191 ? -0.500 -6.937 -7.413 1.00 88.69 191 LEU A N 1
ATOM 1469 C CA . LEU A 1 191 ? 0.858 -7.468 -7.284 1.00 88.69 191 LEU A CA 1
ATOM 1470 C C . LEU A 1 191 ? 1.131 -8.575 -8.307 1.00 88.69 191 LEU A C 1
ATOM 1472 O O . LEU A 1 191 ? 2.173 -8.549 -8.961 1.00 88.69 191 LEU A O 1
ATOM 1476 N N . ARG A 1 192 ? 0.174 -9.492 -8.507 1.00 87.44 192 ARG A N 1
ATOM 1477 C CA . ARG A 1 192 ? 0.254 -10.512 -9.562 1.00 87.44 192 ARG A CA 1
ATOM 1478 C C . ARG A 1 192 ? 0.349 -9.878 -10.937 1.00 87.44 192 ARG A C 1
ATOM 1480 O O . ARG A 1 192 ? 1.291 -10.159 -11.667 1.00 87.44 192 ARG A O 1
ATOM 1487 N N . SER A 1 193 ? -0.586 -8.990 -11.281 1.00 84.56 193 SER A N 1
ATOM 1488 C CA . SER A 1 193 ? -0.610 -8.356 -12.602 1.00 84.56 193 SER A CA 1
ATOM 1489 C C . SER A 1 193 ? 0.714 -7.675 -12.947 1.00 84.56 193 SER A C 1
ATOM 1491 O O . SER A 1 193 ? 1.097 -7.667 -14.112 1.00 84.56 193 SER A O 1
ATOM 1493 N N . ARG A 1 194 ? 1.411 -7.110 -11.956 1.00 84.12 194 ARG A N 1
ATOM 1494 C CA . ARG A 1 194 ? 2.726 -6.484 -12.139 1.00 84.12 194 ARG A CA 1
ATOM 1495 C C . ARG A 1 194 ? 3.869 -7.488 -12.237 1.00 84.12 194 ARG A C 1
ATOM 1497 O O . ARG A 1 194 ? 4.825 -7.212 -12.948 1.00 84.12 194 ARG A O 1
ATOM 1504 N N . ALA A 1 195 ? 3.785 -8.625 -11.549 1.00 81.25 195 ALA A N 1
ATOM 1505 C CA . ALA A 1 195 ? 4.778 -9.695 -11.651 1.00 81.25 195 ALA A CA 1
ATOM 1506 C C . ALA A 1 195 ? 4.793 -10.372 -13.030 1.00 81.25 195 ALA A C 1
ATOM 1508 O O . ALA A 1 195 ? 5.855 -10.812 -13.462 1.00 81.25 195 ALA A O 1
ATOM 1509 N N . TYR A 1 196 ? 3.650 -10.404 -13.724 1.00 78.69 196 TYR A N 1
ATOM 1510 C CA . TYR A 1 196 ? 3.510 -10.977 -15.070 1.00 78.69 196 TYR A CA 1
ATOM 1511 C C . TYR A 1 196 ? 3.790 -9.995 -16.231 1.00 78.69 196 TYR A C 1
ATOM 1513 O O . TYR A 1 196 ? 3.711 -10.408 -17.388 1.00 78.69 196 TYR A O 1
ATOM 1521 N N . ALA A 1 197 ? 4.055 -8.709 -15.963 1.00 70.19 197 ALA A N 1
ATOM 1522 C CA . ALA A 1 197 ? 4.091 -7.633 -16.971 1.00 70.19 197 ALA A CA 1
ATOM 1523 C C . ALA A 1 197 ? 5.490 -7.085 -17.275 1.00 70.19 197 ALA A C 1
ATOM 1525 O O . ALA A 1 197 ? 5.654 -6.487 -18.369 1.00 70.19 197 ALA A O 1
#

Radius of gyration: 16.46 Å; chains: 1; bounding box: 51×42×40 Å

Secondary structure (DSSP, 8-state):
-PPP----PPPHHHHHHHHHHHHHS-TTEEEEEEPPPTT-TTEEEEEEEETTS-SSGGGEEEEEEEEEEHHHHHHHHHHHHHHHHHHHHHHT-SHHHHHHHHHHTPSEEEEEEEE---HHHHHHHHHHHHHHS---GGGS-SEEEETTTEEEEE-GGGGTS-TTTTTTS-SEEEE----HHHHHHHHHHHHHHHHT-

pLDDT: mean 74.39, std 16.14, range [31.06, 92.62]

Foldseek 3Di:
DDDPPPPLDDDPQVVVVLVLLVVLADLQKDWDWDQDDPPPSFWIKIFIFGNVDDPQLLGTQEIEIEGAECPPCVLVSQVVQLVSLVVSLVVVPDPVSSVVCLVLLPRQYEYEYQYYDAPVVSLVVLLVSCLPDVGDLSSGHQKYYHQQFWMWGADPVLCVPDVVSVSVPRRIDTDGDSDPVVVVVVVSVSSNVSSVD

Sequence (197 aa):
MNKPRTVIALSAPALAYAEFLSRNLDEHCRVRLNSPGPDQAEVIDIHVASAEVDSSPQHWVGTVHVCSALSAALSPALRSLAEATRDAVAQAGSPDRAGAWLHRDCPFKILYAESGLPARQLLDQVNAHYANESCAIRQRPNIIHVKGQYYLLRNERAGQQDPALAFRLANHRAQLSFADSEVLRLIISELRSRAYA